Protein AF-A0A7Y2DMM0-F1 (afdb_monomer)

Mean predicted aligned error: 15.04 Å

Radius of gyration: 31.41 Å; Cα contacts (8 Å, |Δi|>4): 446; chains: 1; bounding box: 120×83×55 Å

Secondary structure (DSSP, 8-state):
-------------------------------------------------------------------------PPPPPSSSS-GGGTTS-GGGGTPPSEE-STTSSTTS----S---SS----------EEEEEETTEEEEEESSTT----EEEPPPGGG-PPTT--EEEEE-TTSEEEEE-TTT--EEEEEEE-SS-B-SPPEE-TT--SEEEEEBTTSEEEEEE-SSSS-EEEEEEEGGGSSS--S-S---SPP-EETTEE-

Sequence (264 aa):
MNRSVAFLISAIVTALASVGLWATELTGTDLPFGLGAETDSSESPEVAGTAITAPTTVVSTTTTTTTPTTTTTATPPYQGWVDPTSSGLPWSELGAVEGLLTFRGNPTRSFYGRNAPTNPTVAWTHDIGCANSPVGGTTKVWCGSGWTGQPSVFQPPASAGEPEGTWWLAFGGYDRNVTFLDPLTGEEVYGPYQTGDIIKGSITIDPDGYPLLYTGSRDNNYHVVAIDRPEPEALWKLNSNAVKPTKWNDDWDGSGLIIDDYLF

Structure (mmCIF, N/CA/C/O backbone):
data_AF-A0A7Y2DMM0-F1
#
_entry.id   AF-A0A7Y2DMM0-F1
#
loop_
_atom_site.group_PDB
_atom_site.id
_atom_site.type_symbol
_atom_site.label_atom_id
_atom_site.label_alt_id
_atom_site.label_comp_id
_atom_site.label_asym_id
_atom_site.label_entity_id
_atom_site.label_seq_id
_atom_site.pdbx_PDB_ins_code
_atom_site.Cartn_x
_atom_site.Cartn_y
_atom_site.Cartn_z
_atom_site.occupancy
_atom_site.B_iso_or_equiv
_atom_site.auth_seq_id
_atom_site.auth_comp_id
_atom_site.auth_asym_id
_atom_site.auth_atom_id
_atom_site.pdbx_PDB_model_num
ATOM 1 N N . MET A 1 1 ? -60.998 33.848 23.432 1.00 37.28 1 MET A N 1
ATOM 2 C CA . MET A 1 1 ? -60.449 33.433 24.739 1.00 37.28 1 MET A CA 1
ATOM 3 C C . MET A 1 1 ? -58.972 33.806 24.781 1.00 37.28 1 MET A C 1
ATOM 5 O O . MET A 1 1 ? -58.240 33.324 23.937 1.00 37.28 1 MET A O 1
ATOM 9 N N . ASN A 1 2 ? -58.627 34.718 25.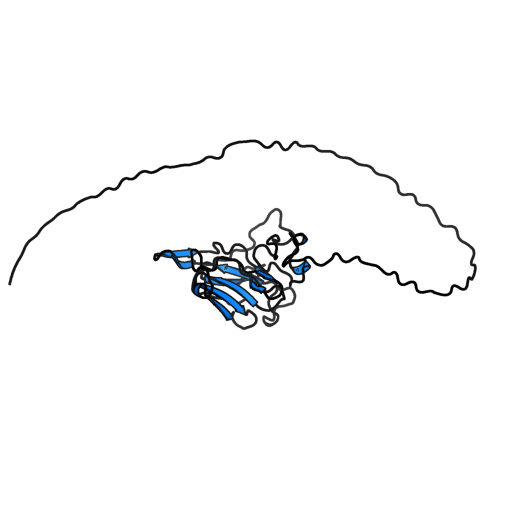703 1.00 35.31 2 ASN A N 1
ATOM 10 C CA . ASN A 1 2 ? -57.332 35.027 26.347 1.00 35.31 2 ASN A CA 1
ATOM 11 C C . ASN A 1 2 ? -56.040 35.103 25.500 1.00 35.31 2 ASN A C 1
ATOM 13 O O . ASN A 1 2 ? -55.587 34.095 24.985 1.00 35.31 2 ASN A O 1
ATOM 17 N N . ARG A 1 3 ? -55.488 36.319 25.290 1.00 37.84 3 ARG A N 1
ATOM 18 C CA . ARG A 1 3 ? -54.462 37.030 26.127 1.00 37.84 3 ARG A CA 1
ATOM 19 C C . ARG A 1 3 ? -53.053 36.443 25.895 1.00 37.84 3 ARG A C 1
ATOM 21 O O . ARG A 1 3 ? -52.923 35.237 25.931 1.00 37.84 3 ARG A O 1
ATOM 28 N N . SER A 1 4 ? -51.935 37.154 25.736 1.00 39.94 4 SER A N 1
ATOM 29 C CA . SER A 1 4 ? -51.564 38.567 25.868 1.00 39.94 4 SER A CA 1
ATOM 30 C C . SER A 1 4 ? -50.057 38.704 25.526 1.00 39.94 4 SER A C 1
ATOM 32 O O . SER A 1 4 ? -49.287 37.843 25.921 1.00 39.94 4 SER A O 1
ATOM 34 N N . VAL A 1 5 ? -49.675 39.830 24.904 1.00 39.44 5 VAL A N 1
ATOM 35 C CA . VAL A 1 5 ? -48.505 40.699 25.219 1.00 39.44 5 VAL A CA 1
ATOM 36 C C . VAL A 1 5 ? -47.044 40.249 24.932 1.00 39.44 5 VAL A C 1
ATOM 38 O O . VAL A 1 5 ? -46.491 39.366 25.570 1.00 39.44 5 VAL A O 1
ATOM 41 N N . ALA A 1 6 ? -46.443 41.008 23.996 1.00 38.94 6 ALA A N 1
ATOM 42 C CA . ALA A 1 6 ? -45.096 41.609 23.864 1.00 38.94 6 ALA A CA 1
ATOM 43 C C . ALA A 1 6 ? -43.943 41.299 24.855 1.00 38.94 6 ALA A C 1
ATOM 45 O O . ALA A 1 6 ? -44.155 41.316 26.060 1.00 38.94 6 ALA A O 1
ATOM 46 N N . PHE A 1 7 ? -42.692 41.244 24.353 1.00 34.25 7 PHE A N 1
ATOM 47 C CA . PHE A 1 7 ? -41.675 42.322 24.475 1.00 34.25 7 PHE A CA 1
ATOM 48 C C . PHE A 1 7 ? -40.363 42.009 23.708 1.00 34.25 7 PHE A C 1
ATOM 50 O O . PHE A 1 7 ? -39.974 40.856 23.554 1.00 34.25 7 PHE A O 1
ATOM 57 N N . LEU A 1 8 ? -39.716 43.080 23.223 1.00 36.09 8 LEU A N 1
ATOM 58 C CA . LEU A 1 8 ? -38.387 43.168 22.592 1.00 36.09 8 LEU A CA 1
ATOM 59 C C . LEU A 1 8 ? -37.236 42.724 23.526 1.00 36.09 8 LEU A C 1
ATOM 61 O O . LEU A 1 8 ? -37.378 42.845 24.738 1.00 36.09 8 LEU A O 1
ATOM 65 N N . ILE A 1 9 ? -36.057 42.396 22.967 1.00 34.66 9 ILE A N 1
ATOM 66 C CA . ILE A 1 9 ? -34.796 43.176 23.106 1.00 34.66 9 ILE A CA 1
ATOM 67 C C . ILE A 1 9 ? -33.650 42.500 22.326 1.00 34.66 9 ILE A C 1
ATOM 69 O O . ILE A 1 9 ? -33.390 41.308 22.447 1.00 34.66 9 ILE A O 1
ATOM 73 N N . SER A 1 10 ? -32.973 43.320 21.522 1.00 34.19 10 SER A N 1
ATOM 74 C CA . SER A 1 10 ? -31.706 43.058 20.840 1.00 34.19 10 SER A CA 1
ATOM 75 C C . SER A 1 10 ? -30.544 43.262 21.820 1.00 34.19 10 SER A C 1
ATOM 77 O O . SER A 1 10 ? -30.541 44.265 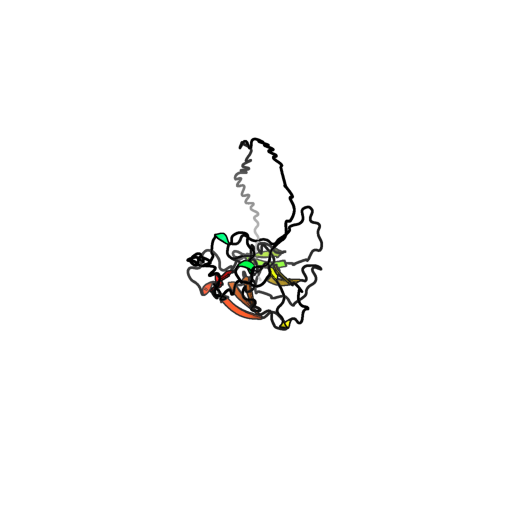22.533 1.00 34.19 10 SER A O 1
ATOM 79 N N . ALA A 1 11 ? -29.550 42.370 21.847 1.00 35.19 11 ALA A N 1
ATOM 80 C CA . ALA A 1 11 ? -28.273 42.638 22.508 1.00 35.19 11 ALA A CA 1
ATOM 81 C C . ALA A 1 11 ? -27.115 41.942 21.781 1.00 35.19 11 ALA A C 1
ATOM 83 O O . ALA A 1 11 ? -27.010 40.720 21.722 1.00 35.19 11 ALA A O 1
ATOM 84 N N . ILE A 1 12 ? -26.265 42.798 21.224 1.00 32.41 12 ILE A N 1
ATOM 85 C CA . ILE A 1 12 ? -24.944 42.558 20.655 1.00 32.41 12 ILE A CA 1
ATOM 86 C C . ILE A 1 12 ? -23.997 42.071 21.758 1.00 32.41 12 ILE A C 1
ATOM 88 O O . ILE A 1 12 ? -23.923 42.700 22.812 1.00 32.41 12 ILE A O 1
ATOM 92 N N . VAL A 1 13 ? -23.207 41.029 21.484 1.00 33.81 13 VAL A N 1
ATOM 93 C CA . VAL A 1 13 ? -21.942 40.786 22.194 1.00 33.81 13 VAL A CA 1
ATOM 94 C C . VAL A 1 13 ? -20.843 40.546 21.166 1.00 33.81 13 VAL A C 1
ATOM 96 O O . VAL A 1 13 ? -20.733 39.490 20.550 1.00 33.81 13 VAL A O 1
ATOM 99 N N . THR A 1 14 ? -20.041 41.587 20.985 1.00 34.66 14 THR A N 1
ATOM 100 C CA . THR A 1 14 ? -18.718 41.590 20.371 1.00 34.66 14 THR A CA 1
ATOM 101 C C . THR A 1 14 ? -17.738 40.889 21.313 1.00 34.66 14 THR A C 1
ATOM 103 O O . THR A 1 14 ? -17.640 41.266 22.479 1.00 34.66 14 THR A O 1
ATOM 106 N N . ALA A 1 15 ? -16.965 39.927 20.811 1.00 32.25 15 ALA A N 1
ATOM 107 C CA . ALA A 1 15 ? -15.765 39.438 21.486 1.00 32.25 15 ALA A CA 1
ATOM 108 C C . ALA A 1 15 ? -14.566 39.603 20.543 1.00 32.25 15 ALA A C 1
ATOM 110 O O . ALA A 1 15 ? -14.324 38.794 19.652 1.00 32.25 15 ALA A O 1
ATOM 111 N N . LEU A 1 16 ? -13.852 40.712 20.738 1.00 30.59 16 LEU A N 1
ATOM 112 C CA . LEU A 1 16 ? -12.487 40.930 20.271 1.00 30.59 16 LEU A CA 1
ATOM 113 C C . LEU A 1 16 ? -11.544 40.207 21.236 1.00 30.59 16 LEU A C 1
ATOM 115 O O . LEU A 1 16 ? -11.514 40.532 22.421 1.00 30.59 16 LEU A O 1
ATOM 119 N N . ALA A 1 17 ? -10.748 39.274 20.722 1.00 34.12 17 ALA A N 1
ATOM 120 C CA . ALA A 1 17 ? -9.529 38.819 21.376 1.00 34.12 17 ALA A CA 1
ATOM 121 C C . ALA A 1 17 ? -8.462 38.579 20.304 1.00 34.12 17 ALA A C 1
ATOM 123 O O . ALA A 1 17 ? -8.404 37.548 19.641 1.00 34.12 17 ALA A O 1
ATOM 124 N N . SER A 1 18 ? -7.651 39.611 20.117 1.00 33.69 18 SER A N 1
ATOM 125 C CA . SER A 1 18 ? -6.390 39.631 19.391 1.00 33.69 18 SER A CA 1
ATOM 126 C C . SER A 1 18 ? -5.332 38.804 20.122 1.00 33.69 18 SER A C 1
ATOM 128 O O . SER A 1 18 ? -5.000 39.140 21.258 1.00 33.69 18 SER A O 1
ATOM 130 N N . VAL A 1 19 ? -4.741 37.803 19.463 1.00 35.03 19 VAL A N 1
ATOM 131 C CA . VAL A 1 19 ? -3.449 37.230 19.871 1.00 35.03 19 VAL A CA 1
ATOM 132 C C . VAL A 1 19 ? -2.615 36.891 18.634 1.00 35.03 19 VAL A C 1
ATOM 134 O O . VAL A 1 19 ? -2.910 35.953 17.906 1.00 35.03 19 VAL A O 1
ATOM 137 N N . GLY A 1 20 ? -1.564 37.691 18.442 1.00 29.86 20 GLY A N 1
ATOM 138 C CA . GLY A 1 20 ? -0.208 37.214 18.164 1.00 29.86 20 GLY A CA 1
ATOM 139 C C . GLY A 1 20 ? 0.053 36.513 16.838 1.00 29.86 20 GLY A C 1
ATOM 140 O O . GLY A 1 20 ? 0.152 35.293 16.787 1.00 29.86 20 GLY A O 1
ATOM 141 N N . LEU A 1 21 ? 0.317 37.314 15.808 1.00 29.98 21 LEU A N 1
ATOM 142 C CA . LEU A 1 21 ? 1.130 36.922 14.663 1.00 29.98 21 LEU A CA 1
ATOM 143 C C . LEU A 1 21 ? 2.575 36.697 15.158 1.00 29.98 21 LEU A C 1
ATOM 145 O O . LEU A 1 21 ? 3.240 37.656 15.541 1.00 29.98 21 LEU A O 1
ATOM 149 N N . TRP A 1 22 ? 3.059 35.455 15.169 1.00 31.38 22 TRP A N 1
ATOM 150 C CA . TRP A 1 22 ? 4.494 35.160 15.235 1.00 31.38 22 TRP A CA 1
ATOM 151 C C . TRP A 1 22 ? 4.889 34.490 13.926 1.00 31.38 22 TRP A C 1
ATOM 153 O O . TRP A 1 22 ? 4.789 33.278 13.766 1.00 31.38 22 TRP A O 1
ATOM 163 N N . ALA A 1 23 ? 5.292 35.321 12.968 1.00 31.44 23 ALA A N 1
ATOM 164 C CA . ALA A 1 23 ? 6.147 34.895 11.879 1.00 31.44 23 ALA A CA 1
ATOM 165 C C . ALA A 1 23 ? 7.579 34.883 12.427 1.00 31.44 23 ALA A C 1
ATOM 167 O O . ALA A 1 23 ? 8.154 35.940 12.677 1.00 31.44 23 ALA A O 1
ATOM 168 N N . THR A 1 24 ? 8.141 33.702 12.666 1.00 32.91 24 THR A N 1
ATOM 169 C CA . THR A 1 24 ? 9.592 33.550 12.784 1.00 32.91 24 THR A CA 1
ATOM 170 C C . THR A 1 24 ? 10.145 33.242 11.405 1.00 32.91 24 THR A C 1
ATOM 172 O O . THR A 1 24 ? 10.139 32.115 10.919 1.00 32.91 24 THR A O 1
ATOM 175 N N . GLU A 1 25 ? 10.588 34.319 10.780 1.00 30.03 25 GLU A N 1
ATOM 176 C CA . GLU A 1 25 ? 11.515 34.365 9.667 1.00 30.03 25 GLU A CA 1
ATOM 177 C C . GLU A 1 25 ? 12.852 33.765 10.138 1.00 30.03 25 GLU A C 1
ATOM 179 O O . GLU A 1 25 ? 13.548 34.335 10.977 1.00 30.03 25 GLU A O 1
ATOM 184 N N . LEU A 1 26 ? 13.182 32.559 9.668 1.00 32.91 26 LEU A N 1
ATOM 185 C CA . LEU A 1 26 ? 14.513 31.971 9.835 1.00 32.91 26 LEU A CA 1
ATOM 186 C C . LEU A 1 26 ? 15.382 32.426 8.660 1.00 32.91 26 LEU A C 1
ATOM 188 O O . LEU A 1 26 ? 15.525 31.730 7.657 1.00 32.91 26 LEU A O 1
ATOM 192 N N . THR A 1 27 ? 15.940 33.627 8.785 1.00 30.53 27 THR A N 1
ATOM 193 C CA . THR A 1 27 ? 17.045 34.117 7.953 1.00 30.53 27 THR A CA 1
ATOM 194 C C . THR A 1 27 ? 18.360 34.019 8.720 1.00 30.53 27 THR A C 1
ATOM 196 O O . THR A 1 27 ? 18.476 34.588 9.805 1.00 30.53 27 THR A O 1
ATOM 199 N N . GLY A 1 28 ? 19.358 33.381 8.099 1.00 28.70 28 GLY A N 1
ATOM 200 C CA . GLY A 1 28 ? 20.767 33.371 8.518 1.00 28.70 28 GLY A CA 1
ATOM 201 C C . GLY A 1 28 ? 21.114 32.212 9.462 1.00 28.70 28 GLY A C 1
ATOM 202 O O . GLY A 1 28 ? 20.339 31.889 10.349 1.00 28.70 28 GLY A O 1
ATOM 203 N N . THR A 1 29 ? 22.237 31.508 9.342 1.00 30.34 29 THR A N 1
ATOM 204 C CA . THR A 1 29 ? 23.522 31.843 8.713 1.00 30.34 29 THR A CA 1
ATOM 205 C C . THR A 1 29 ? 24.365 30.574 8.527 1.00 30.34 29 THR A C 1
ATOM 207 O O . THR A 1 29 ? 24.341 29.689 9.377 1.00 30.34 29 THR A O 1
ATOM 210 N N . ASP A 1 30 ? 25.145 30.567 7.446 1.00 29.70 30 ASP A N 1
ATOM 211 C CA . ASP A 1 30 ? 26.530 30.088 7.349 1.00 29.70 30 ASP A CA 1
ATOM 212 C C . ASP A 1 30 ? 26.879 28.641 7.729 1.00 29.70 30 ASP A C 1
ATOM 214 O O . ASP A 1 30 ? 27.158 28.322 8.882 1.00 29.70 30 ASP A O 1
ATOM 218 N N . LEU A 1 31 ? 27.084 27.812 6.698 1.00 32.00 31 LEU A N 1
ATOM 219 C CA . LEU A 1 31 ? 28.126 26.782 6.714 1.00 32.00 31 LEU A CA 1
ATOM 220 C C . LEU A 1 31 ? 28.940 26.866 5.406 1.00 32.00 31 LEU A C 1
ATOM 222 O O . LEU A 1 31 ? 28.353 26.797 4.323 1.00 32.00 31 LEU A O 1
ATOM 226 N N . PRO A 1 32 ? 30.275 27.040 5.471 1.00 32.84 32 PRO A N 1
ATOM 227 C CA . PRO A 1 32 ? 31.109 27.234 4.295 1.00 32.84 32 PRO A CA 1
ATOM 228 C C . PRO A 1 32 ? 31.503 25.874 3.710 1.00 32.84 32 PRO A C 1
ATOM 230 O O . PRO A 1 32 ? 32.337 25.168 4.271 1.00 32.84 32 PRO A O 1
ATOM 233 N N . PHE A 1 33 ? 30.946 25.512 2.556 1.00 31.14 33 PHE A N 1
ATOM 234 C CA . PHE A 1 3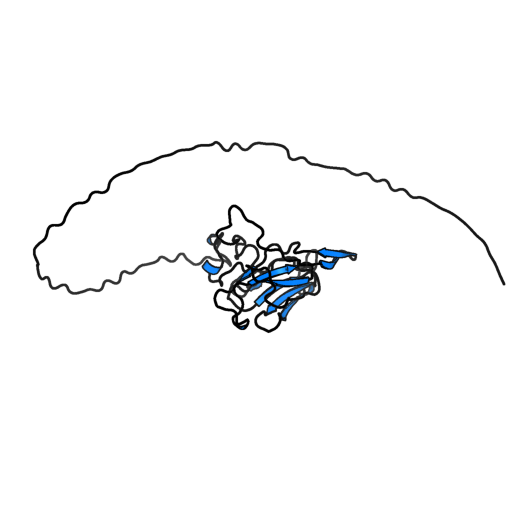3 ? 31.497 24.426 1.746 1.00 31.14 33 PHE A CA 1
ATOM 235 C C . PHE A 1 33 ? 32.484 25.015 0.742 1.00 31.14 33 PHE A C 1
ATOM 237 O O . PHE A 1 33 ? 32.113 25.582 -0.285 1.00 31.14 33 PHE A O 1
ATOM 244 N N . GLY A 1 34 ? 33.763 24.920 1.107 1.00 28.67 34 GLY A N 1
ATOM 245 C CA . GLY A 1 34 ? 34.885 25.214 0.233 1.00 28.67 34 GLY A CA 1
ATOM 246 C C . GLY A 1 34 ? 34.929 24.236 -0.937 1.00 28.67 34 GLY A C 1
ATOM 247 O O . GLY A 1 34 ? 34.936 23.020 -0.754 1.00 28.67 34 GLY A O 1
ATOM 248 N N . LEU A 1 35 ? 34.973 24.804 -2.139 1.00 31.66 35 LEU A N 1
ATOM 249 C CA . LEU A 1 35 ? 35.372 24.138 -3.369 1.00 31.66 35 LEU A CA 1
ATOM 250 C C . LEU A 1 35 ? 36.857 23.770 -3.271 1.00 31.66 35 LEU A C 1
ATOM 252 O O . LEU A 1 35 ? 37.713 24.650 -3.222 1.00 31.66 35 LEU A O 1
ATOM 256 N N . GLY A 1 36 ? 37.144 22.472 -3.265 1.00 29.94 36 GLY A N 1
ATOM 257 C CA . GLY A 1 36 ? 38.472 21.915 -3.491 1.00 29.94 36 GLY A CA 1
ATOM 258 C C . GLY A 1 36 ? 38.374 20.901 -4.618 1.00 29.94 36 GLY A C 1
ATOM 259 O O . GLY A 1 36 ? 37.960 19.768 -4.398 1.00 29.94 36 GLY A O 1
ATOM 260 N N . ALA A 1 37 ? 38.680 21.347 -5.833 1.00 30.42 37 ALA A N 1
ATOM 261 C CA . ALA A 1 37 ? 38.919 20.477 -6.969 1.00 30.42 37 ALA A CA 1
ATOM 262 C C . ALA A 1 37 ? 40.367 19.988 -6.888 1.00 30.42 37 ALA A C 1
ATOM 264 O O . ALA A 1 37 ? 41.277 20.812 -6.901 1.00 30.42 37 ALA A O 1
ATOM 265 N N . GLU A 1 38 ? 40.575 18.675 -6.850 1.00 33.72 38 GLU A N 1
ATOM 266 C CA . GLU A 1 38 ? 41.861 18.076 -7.198 1.00 33.72 38 GLU A CA 1
ATOM 267 C C . GLU A 1 38 ? 41.629 16.973 -8.228 1.00 33.72 38 GLU A C 1
ATOM 269 O O . GLU A 1 38 ? 41.062 15.914 -7.969 1.00 33.72 38 GLU A O 1
ATOM 274 N N . THR A 1 39 ? 42.029 17.310 -9.448 1.00 28.64 39 THR A N 1
ATOM 275 C CA . THR A 1 39 ? 42.442 16.396 -10.502 1.00 28.64 39 THR A CA 1
ATOM 276 C C . THR A 1 39 ? 43.729 15.703 -10.077 1.00 28.64 39 THR A C 1
ATOM 278 O O . THR A 1 39 ? 44.698 16.398 -9.773 1.00 28.64 39 THR A O 1
ATOM 281 N N . ASP A 1 40 ? 43.790 14.378 -10.172 1.00 32.12 40 ASP A N 1
ATOM 282 C CA . ASP A 1 40 ? 45.060 13.727 -10.472 1.00 32.12 40 ASP A CA 1
ATOM 283 C C . ASP A 1 40 ? 44.863 12.565 -11.444 1.00 32.12 40 ASP A C 1
ATOM 285 O O . ASP A 1 40 ? 43.903 11.796 -11.392 1.00 32.12 40 ASP A O 1
ATOM 289 N N . SER A 1 41 ? 45.789 12.524 -12.382 1.00 30.44 41 SER A N 1
ATOM 290 C CA . SER A 1 41 ? 45.855 11.704 -13.572 1.00 30.44 41 SER A CA 1
ATOM 291 C C . SER A 1 41 ? 47.189 10.982 -13.527 1.00 30.44 41 SER A C 1
ATOM 293 O O . SER A 1 41 ? 48.225 11.638 -13.453 1.00 30.44 41 SER A O 1
ATOM 295 N N . SER A 1 42 ? 47.198 9.657 -13.646 1.00 33.06 42 SER A N 1
ATOM 296 C CA . SER A 1 42 ? 48.418 8.947 -14.033 1.00 33.06 42 SER A CA 1
ATOM 297 C C . SER A 1 42 ? 48.099 7.713 -14.876 1.00 33.06 42 SER A C 1
ATOM 299 O O . SER A 1 42 ? 47.419 6.781 -14.455 1.00 33.06 42 SER A O 1
ATOM 301 N N . GLU A 1 43 ? 48.581 7.766 -16.115 1.00 31.88 43 GLU A N 1
ATOM 302 C CA . GLU A 1 43 ? 48.660 6.671 -17.078 1.00 31.88 43 GLU A CA 1
ATOM 303 C C . GLU A 1 43 ? 49.960 5.859 -16.907 1.00 31.88 43 GLU A C 1
ATOM 305 O O . GLU A 1 43 ? 50.985 6.403 -16.490 1.00 31.88 43 GLU A O 1
ATOM 310 N N . SER A 1 44 ? 49.917 4.628 -17.453 1.00 31.88 44 SER A N 1
ATOM 311 C CA . SER A 1 44 ? 50.973 3.950 -18.251 1.00 31.88 44 SER A CA 1
ATOM 312 C C . SER A 1 44 ? 51.771 2.811 -17.573 1.00 31.88 44 SER A C 1
ATOM 314 O O . SER A 1 44 ? 52.057 2.911 -16.381 1.00 31.88 44 SER A O 1
ATOM 316 N N . PRO A 1 45 ? 52.281 1.780 -18.300 1.00 42.34 45 PRO A N 1
ATOM 317 C CA . PRO A 1 45 ? 51.886 1.222 -19.607 1.00 42.34 45 PRO A CA 1
ATOM 318 C C . PRO A 1 45 ? 51.653 -0.310 -19.612 1.00 42.34 45 PRO A C 1
ATOM 320 O O . PRO A 1 45 ? 52.081 -1.065 -18.740 1.00 42.34 45 PRO A O 1
ATOM 323 N N . GLU A 1 46 ? 51.040 -0.760 -20.706 1.00 33.97 46 GLU A N 1
ATOM 324 C CA . GLU A 1 46 ? 50.975 -2.132 -21.215 1.00 33.97 46 GLU A CA 1
ATOM 325 C C . GLU A 1 46 ? 52.298 -2.530 -21.909 1.00 33.97 46 GLU A C 1
ATOM 327 O O . GLU A 1 46 ? 52.870 -1.739 -22.661 1.00 33.97 46 GLU A O 1
ATOM 332 N N . VAL A 1 47 ? 52.783 -3.763 -21.697 1.00 35.94 47 VAL A N 1
ATOM 333 C CA . VAL A 1 47 ? 53.893 -4.350 -22.473 1.00 35.94 47 VAL A CA 1
ATOM 334 C C . VAL A 1 47 ? 53.505 -5.737 -22.981 1.00 35.94 47 VAL A C 1
ATOM 336 O O . VAL A 1 47 ? 53.313 -6.676 -22.210 1.00 35.94 47 VAL A O 1
ATOM 339 N N . ALA A 1 48 ? 53.442 -5.850 -24.307 1.00 33.03 48 ALA A N 1
ATOM 340 C CA . ALA A 1 48 ? 53.328 -7.086 -25.070 1.00 33.03 48 ALA A CA 1
ATOM 341 C C . ALA A 1 48 ? 54.705 -7.749 -25.286 1.00 33.03 48 ALA A C 1
ATOM 343 O O . ALA A 1 48 ? 55.713 -7.058 -25.435 1.00 33.03 48 ALA A O 1
ATOM 344 N N . GLY A 1 49 ? 54.750 -9.086 -25.387 1.00 31.72 49 GLY A N 1
ATOM 345 C CA . GLY A 1 49 ? 55.984 -9.800 -25.738 1.00 31.72 49 GLY A CA 1
ATOM 346 C C . GLY A 1 49 ? 55.902 -11.330 -25.789 1.00 31.72 49 GLY A C 1
ATOM 347 O O . GLY A 1 49 ? 56.335 -11.999 -24.865 1.00 31.72 49 GLY A O 1
ATOM 348 N N . THR A 1 50 ? 55.368 -11.837 -26.903 1.00 28.75 50 THR A N 1
ATOM 349 C CA . THR A 1 50 ? 55.826 -12.963 -27.753 1.00 28.75 50 THR A CA 1
ATOM 350 C C . THR A 1 50 ? 56.222 -14.341 -27.179 1.00 28.75 50 THR A C 1
ATOM 352 O O . THR A 1 50 ? 57.091 -14.508 -26.331 1.00 28.75 50 THR A O 1
ATOM 355 N N . ALA A 1 51 ? 55.629 -15.352 -27.824 1.00 32.19 51 ALA A N 1
ATOM 356 C CA . ALA A 1 51 ? 55.797 -16.793 -27.673 1.00 32.19 51 ALA A CA 1
ATOM 357 C C . ALA A 1 51 ? 57.185 -17.356 -28.042 1.00 32.19 51 ALA A C 1
ATOM 359 O O . ALA A 1 51 ? 57.824 -16.907 -28.993 1.00 32.19 51 ALA A O 1
ATOM 360 N N . ILE A 1 52 ? 57.570 -18.442 -27.357 1.00 32.91 52 ILE A N 1
ATOM 361 C CA . ILE A 1 52 ? 58.646 -19.365 -27.753 1.00 32.91 52 ILE A CA 1
ATOM 362 C C . ILE A 1 52 ? 58.182 -20.803 -27.453 1.00 32.91 52 ILE A C 1
ATOM 364 O O . ILE A 1 52 ? 57.650 -21.082 -26.379 1.00 32.91 52 ILE A O 1
ATOM 368 N N . THR A 1 53 ? 58.343 -21.708 -28.420 1.00 33.34 53 THR A N 1
ATOM 369 C CA . THR A 1 53 ? 57.875 -23.107 -28.402 1.00 33.34 53 THR A CA 1
ATOM 370 C C . THR A 1 53 ? 59.025 -24.105 -28.193 1.00 33.34 53 THR A C 1
ATOM 372 O O . THR A 1 53 ? 60.124 -23.872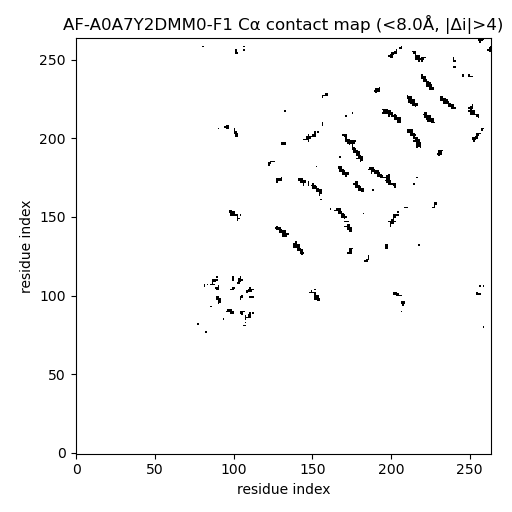 -28.690 1.00 33.34 53 THR A O 1
ATOM 375 N N . ALA A 1 54 ? 58.670 -25.258 -27.591 1.00 34.25 54 ALA A N 1
ATOM 376 C CA . ALA A 1 54 ? 59.317 -26.593 -27.563 1.00 34.25 54 ALA A CA 1
ATOM 377 C C . ALA A 1 54 ? 60.128 -26.954 -26.293 1.00 34.25 54 ALA A C 1
ATOM 379 O O . ALA A 1 54 ? 60.686 -26.053 -25.674 1.00 34.25 54 ALA A O 1
ATOM 380 N N . PRO A 1 55 ? 60.267 -28.252 -25.907 1.00 38.38 55 PRO A N 1
ATOM 381 C CA . PRO A 1 55 ? 59.735 -29.494 -26.491 1.00 38.38 55 PRO A CA 1
ATOM 382 C C . PRO A 1 55 ? 58.858 -30.337 -25.528 1.00 38.38 55 PRO A C 1
ATOM 384 O O . PRO A 1 55 ? 58.787 -30.113 -24.323 1.00 38.38 55 PRO A O 1
ATOM 387 N N . THR A 1 56 ? 58.178 -31.333 -26.098 1.00 36.88 56 THR A N 1
ATOM 388 C CA . THR A 1 56 ? 57.240 -32.255 -25.442 1.00 36.88 56 THR A CA 1
ATOM 389 C C . THR A 1 56 ? 57.959 -33.309 -24.594 1.00 36.88 56 THR A C 1
ATOM 391 O O . THR A 1 56 ? 58.646 -34.177 -25.131 1.00 36.88 56 THR A O 1
ATOM 394 N N . THR A 1 57 ? 57.727 -33.287 -23.280 1.00 36.47 57 THR A N 1
ATOM 395 C CA . THR A 1 57 ? 58.101 -34.363 -22.348 1.00 36.47 57 THR A CA 1
ATOM 396 C C . THR A 1 57 ? 56.825 -35.026 -21.844 1.00 36.47 57 THR A C 1
ATOM 398 O O . THR A 1 57 ? 55.985 -34.378 -21.223 1.00 36.47 57 THR A O 1
ATOM 401 N N . VAL A 1 58 ? 56.655 -36.317 -22.130 1.00 45.81 58 VAL A N 1
ATOM 402 C CA . VAL A 1 58 ? 55.501 -37.100 -21.672 1.00 45.81 58 VAL A CA 1
ATOM 403 C C . VAL A 1 58 ? 55.730 -37.471 -20.206 1.00 45.81 58 VAL A C 1
ATOM 405 O O . VAL A 1 58 ? 56.498 -38.381 -19.904 1.00 45.81 58 VAL A O 1
ATOM 408 N N . VAL A 1 59 ? 55.096 -36.735 -19.293 1.00 45.22 59 VAL A N 1
ATOM 409 C CA . VAL A 1 59 ? 55.093 -37.021 -17.852 1.00 45.22 59 VAL A CA 1
ATOM 410 C C . VAL A 1 59 ? 53.720 -37.574 -17.482 1.00 45.22 59 VAL A C 1
ATOM 412 O O . VAL A 1 59 ? 52.719 -36.865 -17.562 1.00 45.22 59 VAL A O 1
ATOM 415 N N . SER A 1 60 ? 53.659 -38.842 -17.070 1.00 42.81 60 SER A N 1
ATOM 416 C CA . SER A 1 60 ? 52.460 -39.431 -16.464 1.00 42.81 60 SER A CA 1
ATOM 417 C C . SER A 1 60 ? 52.114 -38.671 -15.184 1.00 42.81 60 SER A C 1
ATOM 419 O O . SER A 1 60 ? 52.797 -38.803 -14.172 1.00 42.81 60 SER A O 1
ATOM 421 N N . THR A 1 61 ? 51.065 -37.853 -15.243 1.00 37.41 61 THR A N 1
ATOM 422 C CA . THR A 1 61 ? 50.550 -37.102 -14.096 1.00 37.41 61 THR A CA 1
ATOM 423 C C . THR A 1 61 ? 49.321 -37.823 -13.557 1.00 37.41 61 THR A C 1
ATOM 425 O O . THR A 1 61 ? 48.290 -37.897 -14.221 1.00 37.41 61 THR A O 1
ATOM 428 N N . THR A 1 62 ? 49.432 -38.383 -12.355 1.00 41.53 62 THR A N 1
ATOM 429 C CA . THR A 1 62 ? 48.280 -38.844 -11.577 1.00 41.53 62 THR A CA 1
ATOM 430 C C . THR A 1 62 ? 47.410 -37.629 -11.261 1.00 41.53 62 THR A C 1
ATOM 432 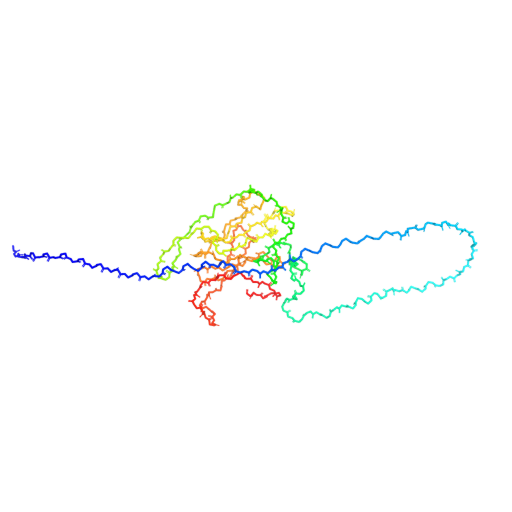O O . THR A 1 62 ? 47.865 -36.699 -10.597 1.00 41.53 62 THR A O 1
ATOM 435 N N . THR A 1 63 ? 46.177 -37.600 -11.765 1.00 36.91 63 THR A N 1
ATOM 436 C CA . THR A 1 63 ? 45.224 -36.519 -11.501 1.00 36.91 63 THR A CA 1
ATOM 437 C C . THR A 1 63 ? 44.705 -36.644 -10.071 1.00 36.91 63 THR A C 1
ATOM 439 O O . THR A 1 63 ? 43.755 -37.373 -9.802 1.00 36.91 63 THR A O 1
ATOM 442 N N . THR A 1 64 ? 45.331 -35.942 -9.130 1.00 44.84 64 THR A N 1
ATOM 443 C CA . THR A 1 64 ? 44.693 -35.651 -7.845 1.00 44.84 64 THR A CA 1
ATOM 444 C C . THR A 1 64 ? 43.763 -34.467 -8.077 1.00 44.84 64 THR A C 1
ATOM 446 O O . THR A 1 64 ? 44.222 -33.339 -8.239 1.00 44.84 64 THR A O 1
ATOM 449 N N . THR A 1 65 ? 42.456 -34.716 -8.143 1.00 42.50 65 THR A N 1
ATOM 450 C CA . THR A 1 65 ? 41.437 -33.660 -8.149 1.00 42.50 65 THR A CA 1
ATOM 451 C C . THR A 1 65 ? 41.498 -32.930 -6.809 1.00 42.50 65 THR A C 1
ATOM 453 O O . THR A 1 65 ? 40.920 -33.376 -5.821 1.00 42.50 65 THR A O 1
ATOM 456 N N . THR A 1 66 ? 42.233 -31.822 -6.745 1.00 46.16 66 THR A N 1
ATOM 457 C CA . THR A 1 66 ? 42.117 -30.868 -5.643 1.00 46.16 66 THR A CA 1
ATOM 458 C C . THR A 1 66 ? 40.898 -30.005 -5.922 1.00 46.16 66 THR A C 1
ATOM 460 O O . THR A 1 66 ? 40.961 -29.073 -6.723 1.00 46.16 66 THR A O 1
ATOM 463 N N . THR A 1 67 ? 39.773 -30.339 -5.295 1.00 48.75 67 THR A N 1
ATOM 464 C CA . THR A 1 67 ? 38.623 -29.437 -5.208 1.00 48.75 67 THR A CA 1
ATOM 465 C C . THR A 1 67 ? 39.102 -28.129 -4.569 1.00 48.75 67 THR A C 1
ATOM 467 O O . THR A 1 67 ? 39.622 -28.179 -3.452 1.00 48.75 67 THR A O 1
ATOM 470 N N . PRO A 1 68 ? 38.979 -26.964 -5.228 1.00 49.50 68 PRO A N 1
ATOM 471 C CA . PRO A 1 68 ? 39.179 -25.697 -4.549 1.00 49.50 68 PRO A CA 1
ATOM 472 C C . PRO A 1 68 ? 38.059 -25.553 -3.518 1.00 49.50 68 PRO A C 1
ATOM 474 O O . PRO A 1 68 ? 36.900 -25.327 -3.859 1.00 49.50 68 PRO A O 1
ATOM 477 N N . THR A 1 69 ? 38.394 -25.740 -2.243 1.00 46.69 69 THR A N 1
ATOM 478 C CA . THR A 1 69 ? 37.509 -25.370 -1.142 1.00 46.69 69 THR A CA 1
ATOM 479 C C . THR A 1 69 ? 37.495 -23.851 -1.079 1.00 46.69 69 THR A C 1
ATOM 481 O O . THR A 1 69 ? 38.345 -23.233 -0.439 1.00 46.69 69 THR A O 1
ATOM 484 N N . THR A 1 70 ? 36.549 -23.233 -1.780 1.00 49.19 70 THR A N 1
ATOM 485 C CA . THR A 1 70 ? 36.197 -21.839 -1.539 1.00 49.19 70 THR A CA 1
ATOM 486 C C . THR A 1 70 ? 35.534 -21.789 -0.169 1.00 49.19 70 THR A C 1
ATOM 488 O O . THR A 1 70 ? 34.334 -22.006 -0.035 1.00 49.19 70 THR A O 1
ATOM 491 N N . THR A 1 71 ? 36.320 -21.561 0.881 1.00 47.94 71 THR A N 1
ATOM 492 C CA . THR A 1 71 ? 35.770 -21.184 2.181 1.00 47.94 71 THR A CA 1
ATOM 493 C C . THR A 1 71 ? 35.281 -19.747 2.046 1.00 47.94 71 THR A C 1
ATOM 495 O O . THR A 1 71 ? 36.002 -18.799 2.347 1.00 47.94 71 THR A O 1
ATOM 498 N N . THR A 1 72 ? 34.063 -19.564 1.539 1.00 53.66 72 THR A N 1
ATOM 499 C CA . THR A 1 72 ? 33.305 -18.344 1.808 1.00 53.66 72 THR A CA 1
ATOM 500 C C . THR A 1 72 ? 33.061 -18.327 3.307 1.00 53.66 72 THR A C 1
ATOM 502 O O . THR A 1 72 ? 32.200 -19.046 3.811 1.00 53.66 72 THR A O 1
ATOM 505 N N . THR A 1 73 ? 33.870 -17.558 4.034 1.00 51.75 73 THR A N 1
ATOM 506 C CA . THR A 1 73 ? 33.569 -17.173 5.410 1.00 51.75 73 THR A CA 1
ATOM 507 C C . THR A 1 73 ? 32.274 -16.375 5.355 1.00 51.75 73 THR A C 1
ATOM 509 O O . THR A 1 73 ? 32.289 -15.175 5.096 1.00 51.75 73 THR A O 1
ATOM 512 N N . ALA A 1 74 ? 31.144 -17.065 5.499 1.00 68.69 74 ALA A N 1
ATOM 513 C CA . ALA A 1 74 ? 29.854 -16.422 5.631 1.00 68.69 74 ALA A CA 1
ATOM 514 C C . ALA A 1 74 ? 29.900 -15.597 6.917 1.00 68.69 74 ALA A C 1
ATOM 516 O O . ALA A 1 74 ? 30.172 -16.130 7.998 1.00 68.69 74 ALA A O 1
ATOM 517 N N . THR A 1 75 ? 29.693 -14.289 6.789 1.00 70.00 75 THR A N 1
ATOM 518 C CA . THR A 1 75 ? 29.417 -13.419 7.930 1.00 70.00 75 THR A CA 1
ATOM 519 C C . THR A 1 75 ? 28.299 -14.069 8.750 1.00 70.00 75 THR A C 1
ATOM 521 O O . THR A 1 75 ? 27.339 -14.566 8.151 1.00 70.00 75 THR A O 1
ATOM 524 N N . PRO A 1 76 ? 28.407 -14.140 10.090 1.00 73.69 76 PRO A N 1
ATOM 525 C CA . PRO A 1 76 ? 27.312 -14.665 10.894 1.00 73.69 76 PRO A CA 1
ATOM 526 C C . PRO A 1 76 ? 26.028 -13.879 10.587 1.00 73.69 76 PRO A C 1
ATOM 528 O O . PRO A 1 76 ? 26.109 -12.669 10.357 1.00 73.69 76 PRO A O 1
ATOM 531 N N . PRO A 1 77 ? 24.857 -14.539 10.575 1.00 81.38 77 PRO A N 1
ATOM 532 C CA . PRO A 1 77 ? 23.603 -13.868 10.270 1.00 81.38 77 PRO A CA 1
ATOM 533 C C . PRO A 1 77 ? 23.356 -12.747 11.279 1.00 81.38 77 PRO A C 1
ATOM 535 O O . PRO A 1 77 ? 23.584 -12.917 12.486 1.00 81.38 77 PRO A O 1
ATOM 538 N N . TYR A 1 78 ? 22.893 -11.605 10.774 1.00 86.56 78 TYR A N 1
ATOM 539 C CA . TYR A 1 78 ? 22.516 -10.470 11.603 1.00 86.56 78 TYR A CA 1
ATOM 540 C C . TYR A 1 78 ? 21.526 -10.902 12.693 1.00 86.56 78 TYR A C 1
ATOM 542 O O . TYR A 1 78 ? 20.636 -11.719 12.466 1.00 86.56 78 TYR A O 1
ATOM 550 N N . GLN A 1 79 ? 21.707 -10.372 13.902 1.00 89.88 79 GLN A N 1
ATOM 551 C CA . GLN A 1 79 ? 20.844 -10.668 15.041 1.00 89.88 79 GLN A CA 1
ATOM 552 C C . GLN A 1 79 ? 19.814 -9.546 15.196 1.00 89.88 79 GLN A C 1
ATOM 554 O O . GLN A 1 79 ? 20.092 -8.517 15.810 1.00 89.88 79 GLN A O 1
ATOM 559 N N . GLY A 1 80 ? 18.631 -9.749 14.620 1.00 90.69 80 GLY A N 1
ATOM 560 C CA . GLY A 1 80 ? 17.497 -8.826 14.657 1.00 90.69 80 GLY A CA 1
ATOM 561 C C . GLY A 1 80 ? 16.592 -9.018 13.439 1.00 90.69 80 GLY A C 1
ATOM 562 O O . GLY A 1 80 ? 16.899 -9.831 12.575 1.00 90.69 80 GLY A O 1
ATOM 563 N N . TRP A 1 81 ? 15.494 -8.262 13.371 1.00 92.69 81 TRP A N 1
ATOM 564 C CA . TRP A 1 81 ? 14.502 -8.385 12.291 1.00 92.69 81 TRP A CA 1
ATOM 565 C C . TRP A 1 81 ? 15.019 -7.930 10.922 1.00 92.69 81 TRP A C 1
ATOM 567 O O . TRP A 1 81 ? 14.631 -8.475 9.900 1.00 92.69 81 TRP A O 1
ATOM 577 N N . VAL A 1 82 ? 15.873 -6.901 10.884 1.00 93.69 82 VAL A N 1
ATOM 578 C CA . VAL A 1 82 ? 16.362 -6.304 9.633 1.00 93.69 82 VAL A CA 1
ATOM 579 C C . VAL A 1 82 ? 17.813 -5.889 9.801 1.00 93.69 82 VAL A C 1
ATOM 581 O O . VAL A 1 82 ? 18.115 -5.083 10.681 1.00 93.69 82 VAL A O 1
ATOM 584 N N . ASP A 1 83 ? 18.696 -6.388 8.938 1.00 94.56 83 ASP A N 1
ATOM 585 C CA . ASP A 1 83 ? 20.092 -5.950 8.901 1.00 94.56 83 ASP A CA 1
ATOM 586 C C . ASP A 1 83 ? 20.176 -4.485 8.419 1.00 94.56 83 ASP A C 1
ATOM 588 O O . ASP A 1 83 ? 19.777 -4.197 7.287 1.00 94.56 83 ASP A O 1
ATOM 592 N N . PRO A 1 84 ? 20.705 -3.535 9.216 1.00 94.44 84 PRO A N 1
ATOM 593 C CA . PRO A 1 84 ? 20.821 -2.131 8.821 1.00 94.44 84 PRO A CA 1
ATOM 594 C C . PRO A 1 84 ? 21.662 -1.895 7.561 1.00 94.44 84 PRO A C 1
ATOM 596 O O . PRO A 1 84 ? 21.496 -0.868 6.903 1.00 94.44 84 PRO A O 1
ATOM 599 N N . THR A 1 85 ? 22.555 -2.825 7.208 1.00 95.31 85 THR A N 1
ATOM 600 C CA . THR A 1 85 ? 23.356 -2.742 5.978 1.00 95.31 85 THR A CA 1
ATOM 601 C C . THR A 1 85 ? 22.511 -2.876 4.710 1.00 95.31 85 THR A C 1
ATOM 603 O O . THR A 1 85 ? 22.938 -2.419 3.654 1.00 95.31 85 THR A O 1
ATOM 606 N N . SER A 1 86 ? 21.282 -3.396 4.820 1.00 95.44 86 SER A N 1
ATOM 607 C CA . SER A 1 86 ? 20.307 -3.456 3.722 1.00 95.44 86 SER A CA 1
ATOM 608 C C . SER A 1 86 ? 19.673 -2.105 3.357 1.00 95.44 86 SER A C 1
ATOM 610 O O . SER A 1 86 ? 18.857 -2.019 2.438 1.00 95.44 86 SER A O 1
ATOM 612 N N . SER A 1 87 ? 20.012 -1.030 4.075 1.00 96.81 87 SER A N 1
ATOM 613 C CA . SER A 1 87 ? 19.511 0.314 3.785 1.00 96.81 87 SER A CA 1
ATOM 614 C C . SER A 1 87 ? 19.828 0.743 2.347 1.00 96.81 87 SER A C 1
ATOM 616 O O . SER A 1 87 ? 20.955 0.628 1.876 1.00 96.81 87 SER A O 1
ATOM 618 N N . GLY A 1 88 ? 18.819 1.259 1.649 1.00 95.56 88 GLY A N 1
ATOM 619 C CA . GLY A 1 88 ? 18.876 1.665 0.247 1.00 95.56 88 GLY A CA 1
ATOM 620 C C . GLY A 1 88 ? 18.691 0.526 -0.757 1.00 95.56 88 GLY A C 1
ATOM 621 O O . GLY A 1 88 ? 18.468 0.817 -1.931 1.00 95.56 88 GLY A O 1
ATOM 622 N N . LEU A 1 89 ? 18.732 -0.740 -0.327 1.00 96.62 89 LEU A N 1
ATOM 623 C CA . LEU A 1 89 ? 18.532 -1.879 -1.221 1.00 96.62 89 LEU A CA 1
ATOM 624 C C . LEU A 1 89 ? 17.039 -2.132 -1.483 1.00 96.62 89 LEU A C 1
ATOM 626 O O . LEU A 1 89 ? 16.212 -1.953 -0.580 1.00 96.62 89 LEU A O 1
ATOM 630 N N . PRO A 1 90 ? 16.665 -2.571 -2.696 1.00 96.75 90 PRO A N 1
ATOM 631 C CA . PRO A 1 90 ? 15.325 -3.087 -2.954 1.00 96.75 90 PRO A CA 1
ATOM 632 C C . PRO A 1 90 ? 15.053 -4.305 -2.065 1.00 96.75 90 PRO A C 1
ATOM 634 O O . PRO A 1 90 ? 15.939 -5.126 -1.832 1.00 96.75 90 PRO A O 1
ATOM 637 N N . TRP A 1 91 ? 13.810 -4.468 -1.606 1.00 96.75 91 TRP A N 1
ATOM 638 C CA . TRP A 1 91 ? 13.453 -5.597 -0.740 1.00 96.75 91 TRP A CA 1
ATOM 639 C C . TRP A 1 91 ? 13.672 -6.957 -1.425 1.00 96.75 91 TRP A C 1
ATOM 641 O O . TRP A 1 91 ? 14.017 -7.937 -0.771 1.00 96.75 91 TRP A O 1
ATOM 651 N N . SER A 1 92 ? 13.599 -7.008 -2.756 1.00 97.00 92 SER A N 1
ATOM 652 C CA . SER A 1 92 ? 13.882 -8.225 -3.519 1.00 97.00 92 SER A CA 1
ATOM 653 C C . SER A 1 92 ? 15.304 -8.768 -3.338 1.00 97.00 92 SER A C 1
ATOM 655 O O . SER A 1 92 ? 15.524 -9.968 -3.451 1.00 97.00 92 SER A O 1
ATOM 657 N N . GLU A 1 93 ? 16.283 -7.918 -3.013 1.00 96.12 93 GLU A N 1
ATOM 658 C CA . GLU A 1 93 ? 17.646 -8.374 -2.690 1.00 96.12 93 GLU A CA 1
ATOM 659 C C . GLU A 1 93 ? 17.744 -9.030 -1.304 1.00 96.12 93 GLU A C 1
ATOM 661 O O . GLU A 1 93 ? 18.741 -9.679 -0.997 1.00 96.12 93 GLU A O 1
ATOM 666 N N . LEU A 1 94 ? 16.698 -8.900 -0.484 1.00 93.56 94 LEU A N 1
ATOM 667 C CA . LEU A 1 94 ? 16.568 -9.540 0.825 1.00 93.56 94 LEU A CA 1
ATOM 668 C C . LEU A 1 94 ? 15.613 -10.745 0.794 1.00 93.56 94 LEU A C 1
ATOM 670 O O . LEU A 1 94 ? 15.277 -11.269 1.849 1.00 93.56 94 LEU A O 1
ATOM 674 N N . GLY A 1 95 ? 15.178 -11.180 -0.394 1.00 94.69 95 GLY A N 1
ATOM 675 C CA . GLY A 1 95 ? 14.347 -12.375 -0.576 1.00 94.69 95 GLY A CA 1
ATOM 676 C C . GLY A 1 95 ? 12.855 -12.125 -0.803 1.00 94.69 95 GLY A C 1
ATOM 677 O O . GLY A 1 95 ? 12.137 -13.091 -1.032 1.00 94.69 95 GLY A O 1
ATOM 678 N N . ALA A 1 96 ? 12.395 -10.870 -0.793 1.00 97.44 96 ALA A N 1
ATOM 679 C CA . ALA A 1 96 ? 11.012 -10.552 -1.150 1.00 97.44 96 ALA A CA 1
ATOM 680 C C . ALA A 1 96 ? 10.760 -10.648 -2.667 1.00 97.44 96 ALA A C 1
ATOM 682 O O . ALA A 1 96 ? 11.689 -10.661 -3.481 1.00 97.44 96 ALA A O 1
ATOM 683 N N . VAL A 1 97 ? 9.491 -10.635 -3.067 1.00 97.12 97 VAL A N 1
ATOM 684 C CA . VAL A 1 97 ? 9.096 -10.440 -4.465 1.00 97.12 97 VAL A CA 1
ATOM 685 C C . VAL A 1 97 ? 9.523 -9.065 -4.984 1.00 97.12 97 VAL A C 1
ATOM 687 O O . VAL A 1 97 ? 9.774 -8.123 -4.225 1.00 97.12 97 VAL A O 1
ATOM 690 N N . GLU A 1 98 ? 9.642 -8.935 -6.306 1.00 96.44 98 GLU A N 1
ATOM 691 C CA . GLU A 1 98 ? 10.024 -7.660 -6.902 1.00 96.44 98 GLU A CA 1
ATOM 692 C C . GLU A 1 98 ? 8.904 -6.621 -6.765 1.00 96.44 98 GLU A C 1
ATOM 694 O O . GLU A 1 98 ? 7.741 -6.876 -7.077 1.00 96.44 98 GLU A O 1
ATOM 699 N N . GLY A 1 99 ? 9.274 -5.416 -6.335 1.00 95.88 99 GLY A N 1
ATOM 700 C CA . GLY A 1 99 ? 8.376 -4.274 -6.322 1.00 95.88 99 GLY A CA 1
ATOM 701 C C . GLY A 1 99 ? 8.739 -3.220 -5.288 1.00 95.88 99 GLY A C 1
ATOM 702 O O . GLY A 1 99 ? 9.743 -3.297 -4.577 1.00 95.88 99 GLY A O 1
ATOM 703 N N . LEU A 1 100 ? 7.880 -2.212 -5.218 1.00 96.56 100 LEU A N 1
ATOM 704 C CA . LEU A 1 100 ? 7.827 -1.221 -4.159 1.00 96.56 100 LEU A CA 1
ATOM 705 C C . LEU A 1 100 ? 6.647 -1.597 -3.263 1.00 96.56 100 LEU A C 1
ATOM 707 O O . LEU A 1 100 ? 5.527 -1.156 -3.490 1.00 96.56 100 LEU A O 1
ATOM 711 N N . LEU A 1 101 ? 6.884 -2.502 -2.315 1.00 96.75 101 LEU A N 1
ATOM 712 C CA . LEU A 1 101 ? 5.795 -3.250 -1.676 1.00 96.75 101 LEU A CA 1
ATOM 713 C C . LEU A 1 101 ? 5.160 -2.521 -0.488 1.00 96.75 101 LEU A C 1
ATOM 715 O O . LEU A 1 101 ? 3.986 -2.729 -0.206 1.00 96.75 101 LEU A O 1
ATOM 719 N N . THR A 1 102 ? 5.904 -1.647 0.186 1.00 95.44 102 THR A N 1
ATOM 720 C CA . THR A 1 102 ? 5.468 -0.886 1.370 1.00 95.44 102 THR A CA 1
ATOM 721 C C . THR A 1 102 ? 5.963 0.561 1.288 1.00 95.44 102 THR A C 1
ATOM 723 O O . THR A 1 102 ? 6.726 0.917 0.386 1.00 95.44 102 THR A O 1
ATOM 726 N N . PHE A 1 103 ? 5.576 1.404 2.247 1.00 94.88 103 PHE A N 1
ATOM 727 C CA . PHE A 1 103 ? 6.089 2.767 2.372 1.00 94.88 103 PHE A CA 1
ATOM 728 C C . PHE A 1 103 ? 7.620 2.772 2.414 1.00 94.88 103 PHE A C 1
ATOM 730 O O . PHE A 1 103 ? 8.223 2.099 3.242 1.00 94.88 103 PHE A O 1
ATOM 737 N N . ARG A 1 104 ? 8.271 3.536 1.534 1.00 94.62 104 ARG A N 1
ATOM 738 C CA . ARG A 1 104 ? 9.734 3.530 1.354 1.00 94.62 104 ARG A CA 1
ATOM 739 C C . ARG A 1 104 ? 10.315 2.126 1.126 1.00 94.62 104 ARG A C 1
ATOM 741 O O . ARG A 1 104 ? 11.453 1.848 1.513 1.00 94.62 104 ARG A O 1
ATOM 748 N N . GLY A 1 105 ? 9.528 1.270 0.477 1.00 94.81 105 GLY A N 1
ATOM 749 C CA . GLY A 1 105 ? 9.952 0.167 -0.377 1.00 94.81 105 GLY A CA 1
ATOM 750 C C . GLY A 1 105 ? 10.586 -1.057 0.270 1.00 94.81 105 GLY A C 1
ATOM 751 O O . GLY A 1 105 ? 10.615 -2.100 -0.372 1.00 94.81 105 GLY A O 1
ATOM 752 N N . ASN A 1 106 ? 11.106 -0.957 1.490 1.00 96.25 106 ASN A N 1
ATOM 753 C CA . ASN A 1 106 ? 11.819 -2.037 2.164 1.00 96.25 106 ASN A CA 1
ATOM 754 C C . ASN A 1 106 ? 11.671 -1.942 3.701 1.00 96.25 106 ASN A C 1
ATOM 756 O O . ASN A 1 106 ? 11.170 -0.935 4.219 1.00 96.25 106 ASN A O 1
ATOM 760 N N . PRO A 1 107 ? 12.142 -2.950 4.459 1.00 96.50 107 PRO A N 1
ATOM 761 C CA . PRO A 1 107 ? 11.996 -2.975 5.914 1.00 96.50 107 PRO A CA 1
ATOM 762 C C . PRO A 1 107 ? 12.758 -1.871 6.656 1.00 96.50 107 PRO A C 1
ATOM 764 O O . PRO A 1 107 ? 12.336 -1.433 7.723 1.00 96.50 107 PRO A O 1
ATOM 767 N N . THR A 1 108 ? 13.846 -1.353 6.078 1.00 96.31 108 THR A N 1
ATOM 768 C CA . THR A 1 108 ? 14.569 -0.190 6.625 1.00 96.31 108 THR A CA 1
ATOM 769 C C . THR A 1 108 ? 13.924 1.147 6.246 1.00 96.31 108 THR A C 1
ATOM 771 O O . THR A 1 108 ? 14.436 2.203 6.625 1.00 96.31 108 THR A O 1
ATOM 774 N N . ARG A 1 109 ? 12.803 1.122 5.508 1.00 95.19 109 ARG A N 1
ATOM 775 C CA . ARG A 1 109 ? 12.079 2.293 5.008 1.00 95.19 109 ARG A CA 1
ATOM 776 C C . ARG A 1 109 ? 13.025 3.255 4.299 1.00 95.19 109 ARG A C 1
ATOM 778 O O . ARG A 1 109 ? 13.061 4.431 4.639 1.00 95.19 109 ARG A O 1
ATOM 785 N N . SER A 1 110 ? 13.824 2.776 3.353 1.00 95.88 110 SER A N 1
ATOM 786 C CA . SER A 1 110 ? 14.925 3.536 2.743 1.00 95.88 110 SER A CA 1
ATOM 787 C C . SER A 1 110 ? 15.018 3.418 1.219 1.00 95.88 110 SER A C 1
ATOM 789 O O . SER A 1 110 ? 15.855 4.090 0.619 1.00 95.88 110 SER A O 1
ATOM 791 N N . PHE A 1 111 ? 14.138 2.646 0.584 1.00 94.88 111 PHE A N 1
ATOM 792 C CA . PHE A 1 111 ? 14.124 2.419 -0.859 1.00 94.88 111 PHE A CA 1
ATOM 793 C C . PHE A 1 111 ? 12.930 3.118 -1.526 1.00 94.88 111 PHE A C 1
ATOM 795 O O . PHE A 1 111 ? 11.828 3.143 -0.993 1.00 94.88 111 PHE A O 1
ATOM 802 N N . TYR A 1 112 ? 13.117 3.724 -2.696 1.00 90.44 112 TYR A N 1
ATOM 803 C CA . TYR A 1 112 ? 12.065 4.503 -3.372 1.00 90.44 112 TYR A CA 1
ATOM 804 C C . TYR A 1 112 ? 12.010 4.238 -4.881 1.00 90.44 112 TYR A C 1
ATOM 806 O O . TYR A 1 112 ? 11.524 5.067 -5.647 1.00 90.44 112 TYR A O 1
ATOM 814 N N . GLY A 1 113 ? 12.497 3.071 -5.304 1.00 90.12 113 GLY A N 1
ATOM 815 C CA . GLY A 1 113 ? 12.646 2.712 -6.709 1.00 90.12 113 GLY A CA 1
ATOM 816 C C . GLY A 1 113 ? 14.062 2.951 -7.229 1.00 90.12 113 GLY A C 1
ATOM 817 O O . GLY A 1 113 ? 14.973 3.330 -6.493 1.00 90.12 113 GLY A O 1
ATOM 818 N N . ARG A 1 114 ? 14.251 2.684 -8.521 1.00 88.00 114 ARG A N 1
ATOM 819 C CA . ARG A 1 114 ? 15.535 2.800 -9.226 1.00 88.00 114 ARG A CA 1
ATOM 820 C C . ARG A 1 114 ? 15.396 3.817 -10.359 1.00 88.00 114 ARG A C 1
ATOM 822 O O . ARG A 1 114 ? 14.297 4.024 -10.861 1.00 88.00 114 ARG A O 1
ATOM 829 N N . ASN A 1 115 ? 16.513 4.396 -10.798 1.00 88.56 115 ASN A N 1
ATOM 830 C CA . ASN A 1 115 ? 16.597 5.167 -12.047 1.00 88.56 115 ASN A CA 1
ATOM 831 C C . ASN A 1 115 ? 15.589 6.331 -12.164 1.00 88.56 115 ASN A C 1
ATOM 833 O O . ASN A 1 115 ? 14.930 6.481 -13.192 1.00 88.56 115 ASN A O 1
ATOM 837 N N . ALA A 1 116 ? 15.461 7.162 -11.124 1.00 87.75 116 ALA A N 1
ATOM 838 C CA . ALA A 1 116 ? 14.595 8.339 -11.186 1.00 87.75 116 ALA A CA 1
ATOM 839 C C . ALA A 1 116 ? 15.008 9.275 -12.349 1.00 87.75 116 ALA A C 1
ATOM 841 O O . ALA A 1 116 ? 16.198 9.578 -12.491 1.00 87.75 116 ALA A O 1
ATOM 842 N N . PRO A 1 117 ? 14.062 9.744 -13.185 1.00 90.12 117 PRO A N 1
ATOM 843 C CA . PRO A 1 117 ? 14.376 10.620 -14.308 1.00 90.12 117 PRO A CA 1
ATOM 844 C C . PRO A 1 117 ? 14.828 12.002 -13.822 1.00 90.12 117 PRO A C 1
ATOM 846 O O . PRO A 1 117 ? 14.317 12.531 -12.837 1.00 90.12 117 PRO A O 1
ATOM 849 N N . THR A 1 118 ? 15.749 12.630 -14.552 1.00 95.19 118 THR A N 1
ATOM 850 C CA . THR A 1 118 ? 16.263 13.973 -14.222 1.00 95.19 118 THR A CA 1
ATOM 851 C C . THR A 1 118 ? 15.320 15.107 -14.626 1.00 95.19 118 THR A C 1
ATOM 853 O O . THR A 1 118 ? 15.411 16.199 -14.072 1.00 95.19 118 THR A O 1
ATOM 856 N N . ASN A 1 119 ? 14.411 14.863 -15.574 1.00 95.88 119 ASN A N 1
ATOM 857 C CA . ASN A 1 119 ? 13.409 15.826 -16.033 1.00 95.88 119 ASN A CA 1
ATOM 858 C C . ASN A 1 119 ? 12.043 15.133 -16.209 1.00 95.88 119 ASN A C 1
ATOM 860 O O . ASN A 1 119 ? 11.666 14.801 -17.337 1.00 95.88 119 ASN A O 1
ATOM 864 N N . PRO A 1 120 ? 11.336 14.822 -15.107 1.00 94.06 120 PRO A N 1
ATOM 865 C CA . PRO A 1 120 ? 10.055 14.131 -15.171 1.00 94.06 120 PRO A CA 1
ATOM 866 C C . PRO A 1 120 ? 8.986 14.994 -15.853 1.00 94.06 120 PRO A C 1
ATOM 868 O O . PRO A 1 120 ? 8.939 16.211 -15.687 1.00 94.06 120 PRO A O 1
ATOM 871 N N . THR A 1 121 ? 8.084 14.339 -16.579 1.00 95.88 121 THR A N 1
ATOM 872 C CA . THR A 1 121 ? 6.849 14.942 -17.096 1.00 95.88 121 THR A CA 1
ATOM 873 C C . THR A 1 121 ? 5.658 14.130 -16.603 1.00 95.88 121 THR A C 1
ATOM 875 O O . THR A 1 121 ? 5.808 12.964 -16.235 1.00 95.88 121 THR A O 1
ATOM 878 N N . VAL A 1 122 ? 4.480 14.751 -16.548 1.00 96.25 122 VAL A N 1
ATOM 879 C CA . VAL A 1 122 ? 3.252 14.051 -16.159 1.00 96.25 122 VAL A CA 1
ATOM 880 C C . VAL A 1 122 ? 2.868 13.092 -17.284 1.00 96.25 122 VAL A C 1
ATOM 882 O O . VAL A 1 122 ? 2.537 13.544 -18.377 1.00 96.25 122 VAL A O 1
ATOM 885 N N . ALA A 1 123 ? 2.922 11.786 -17.014 1.00 96.50 123 ALA A N 1
ATOM 886 C CA . ALA A 1 123 ? 2.461 10.762 -17.950 1.00 96.50 123 ALA A CA 1
ATOM 887 C C . ALA A 1 123 ? 0.926 10.673 -17.965 1.00 96.50 123 ALA A C 1
ATOM 889 O O . ALA A 1 123 ? 0.314 10.667 -19.029 1.00 96.50 123 ALA A O 1
ATOM 890 N N . TRP A 1 124 ? 0.313 10.665 -16.781 1.00 97.81 124 TRP A N 1
ATOM 891 C CA . TRP A 1 124 ? -1.134 10.626 -16.580 1.00 97.81 124 TRP A CA 1
ATOM 892 C C . TRP A 1 124 ? -1.497 11.178 -15.193 1.00 97.81 124 TRP A C 1
ATOM 894 O O . TRP A 1 124 ? -0.632 11.403 -14.343 1.00 97.81 124 TRP A O 1
ATOM 904 N N . THR A 1 125 ? -2.790 11.415 -14.975 1.00 96.19 125 THR A N 1
ATOM 905 C CA . THR A 1 125 ? -3.369 11.804 -13.680 1.00 96.19 125 THR A CA 1
ATOM 906 C C . THR A 1 125 ? -4.628 10.991 -13.421 1.00 96.19 125 THR A C 1
ATOM 908 O O . THR A 1 125 ? -5.401 10.778 -14.351 1.00 96.19 125 THR A O 1
ATOM 911 N N . HIS A 1 126 ? -4.864 10.614 -12.168 1.00 95.06 126 HIS A N 1
ATOM 912 C CA . HIS A 1 126 ? -6.063 9.899 -11.735 1.00 95.06 126 HIS A CA 1
ATOM 913 C C . HIS A 1 126 ? -6.784 10.710 -10.647 1.00 95.06 126 HIS A C 1
ATOM 915 O O . HIS A 1 126 ? -6.131 11.237 -9.742 1.00 95.06 126 HIS A O 1
ATOM 921 N N . ASP A 1 127 ? -8.110 10.837 -10.746 1.00 95.50 127 ASP A N 1
ATOM 922 C CA . ASP A 1 127 ? -8.926 11.515 -9.734 1.00 95.50 127 ASP A CA 1
ATOM 923 C C . ASP A 1 127 ? -9.388 10.513 -8.675 1.00 95.50 127 ASP A C 1
ATOM 925 O O . ASP A 1 127 ? -10.097 9.563 -8.978 1.00 95.50 127 ASP A O 1
ATOM 929 N N . ILE A 1 128 ? -8.981 10.742 -7.428 1.00 95.12 128 ILE A N 1
ATOM 930 C CA . ILE A 1 128 ? -9.265 9.855 -6.293 1.00 95.12 128 ILE A CA 1
ATOM 931 C C . ILE A 1 128 ? -10.648 10.159 -5.705 1.00 95.12 128 ILE A C 1
ATOM 933 O O . ILE A 1 128 ? -11.271 9.300 -5.104 1.00 95.12 128 ILE A O 1
ATOM 937 N N . GLY A 1 129 ? -11.158 11.385 -5.850 1.00 96.06 129 GLY A N 1
ATOM 938 C CA . GLY A 1 129 ? -12.415 11.785 -5.222 1.00 96.06 129 GLY A CA 1
ATOM 939 C C . GLY A 1 129 ? -12.298 12.102 -3.724 1.00 96.06 129 GLY A C 1
ATOM 940 O O . GLY A 1 129 ? -11.239 12.491 -3.219 1.00 96.06 129 GLY A O 1
ATOM 941 N N . CYS A 1 130 ? -13.434 12.029 -3.023 1.00 97.31 130 CYS A N 1
ATOM 942 C CA . CYS A 1 130 ? -13.596 12.528 -1.657 1.00 97.31 130 CYS A CA 1
ATOM 943 C C . CYS A 1 130 ? -14.546 11.665 -0.823 1.00 97.31 130 CYS A C 1
ATOM 945 O O . CYS A 1 130 ? -15.514 11.116 -1.350 1.00 97.31 130 CYS A O 1
ATOM 947 N N . ALA A 1 131 ? -14.385 11.687 0.500 1.00 96.94 131 ALA A N 1
ATOM 948 C CA . ALA A 1 131 ? -15.397 11.183 1.420 1.00 96.94 131 ALA A CA 1
ATOM 949 C C . ALA A 1 131 ? -15.513 12.002 2.711 1.00 96.94 131 ALA A C 1
ATOM 951 O O . ALA A 1 131 ? -14.663 12.817 3.079 1.00 96.94 131 ALA A O 1
ATOM 952 N N . ASN A 1 132 ? -16.621 11.767 3.411 1.00 96.31 132 ASN A N 1
ATOM 953 C CA . ASN A 1 132 ? -16.868 12.305 4.741 1.00 96.31 132 ASN A CA 1
ATOM 954 C C . ASN A 1 132 ? -16.125 11.487 5.800 1.00 96.31 132 ASN A C 1
ATOM 956 O O . ASN A 1 132 ? -16.185 10.261 5.766 1.00 96.31 132 ASN A O 1
ATOM 960 N N . SER A 1 133 ? -15.520 12.156 6.776 1.00 93.62 133 SER A N 1
ATOM 961 C CA . SER A 1 133 ? -14.834 11.522 7.899 1.00 93.62 133 SER A CA 1
ATOM 962 C C . SER A 1 133 ? -15.051 12.329 9.188 1.00 93.62 133 SER A C 1
ATOM 964 O O . SER A 1 133 ? -14.717 13.523 9.224 1.00 93.62 133 SER A O 1
ATOM 966 N N . PRO A 1 134 ? -15.648 11.750 10.246 1.00 90.81 134 PRO A N 1
ATOM 967 C CA . PRO A 1 134 ? -15.844 12.438 11.521 1.00 90.81 134 PRO A CA 1
ATOM 968 C C . PRO A 1 134 ? -14.524 12.666 12.271 1.00 90.81 134 PRO A C 1
ATOM 970 O O . PRO A 1 134 ? -13.728 11.749 12.452 1.00 90.81 134 PRO A O 1
ATOM 973 N N . VAL A 1 135 ? -14.291 13.886 12.755 1.00 84.50 135 VAL A N 1
ATOM 974 C CA . VAL A 1 135 ? -13.140 14.255 13.596 1.00 84.50 135 VAL A CA 1
ATOM 975 C C . VAL A 1 135 ? -13.658 15.082 14.767 1.00 84.50 135 VAL A C 1
ATOM 977 O O . VAL A 1 135 ? -14.293 16.117 14.560 1.00 84.50 135 VAL A O 1
ATOM 980 N N . GLY A 1 136 ? -13.432 14.626 16.003 1.00 82.44 136 GLY A N 1
ATOM 981 C CA . GLY A 1 136 ? -13.874 15.345 17.208 1.00 82.44 136 GLY A CA 1
ATOM 982 C C . GLY A 1 136 ? -15.381 15.644 17.233 1.00 82.44 136 GLY A C 1
ATOM 983 O O . GLY A 1 136 ? -15.788 16.733 17.625 1.00 82.44 136 GLY A O 1
ATOM 984 N N . GLY A 1 137 ? -16.210 14.719 16.734 1.00 83.25 137 GLY A N 1
ATOM 985 C CA . GLY A 1 137 ? -17.669 14.880 16.649 1.00 83.25 137 GLY A CA 1
ATOM 986 C C . GLY A 1 137 ? -18.171 15.757 15.493 1.00 83.25 137 GLY A C 1
ATOM 987 O O . GLY A 1 137 ? -19.378 15.924 15.343 1.00 83.25 137 GLY A O 1
ATOM 988 N N . THR A 1 138 ? -17.282 16.295 14.652 1.00 90.62 138 THR A N 1
ATOM 989 C CA . THR A 1 138 ? -17.649 17.082 13.464 1.00 90.62 138 THR A CA 1
ATOM 990 C C . THR A 1 138 ? -17.315 16.314 12.191 1.00 90.62 138 THR A C 1
ATOM 992 O O . THR A 1 138 ? -16.189 15.857 12.021 1.00 90.62 138 THR A O 1
ATOM 995 N N . THR A 1 139 ? -18.266 16.204 11.263 1.00 94.19 139 THR A N 1
ATOM 996 C CA . THR A 1 139 ? -17.997 15.606 9.945 1.00 94.19 139 THR A CA 1
ATOM 997 C C . THR A 1 139 ? -17.215 16.581 9.069 1.00 94.19 139 THR A C 1
ATOM 999 O O . THR A 1 139 ? -17.583 17.751 8.947 1.00 94.19 139 THR A O 1
ATOM 1002 N N . LYS A 1 140 ? -16.131 16.098 8.461 1.00 94.62 140 LYS A N 1
ATOM 1003 C CA . LYS A 1 140 ? -15.285 16.835 7.515 1.00 94.62 140 LYS A CA 1
ATOM 1004 C C . LYS A 1 140 ? -15.263 16.097 6.177 1.00 94.62 140 LYS A C 1
ATOM 1006 O O . LYS A 1 140 ? -15.277 14.871 6.174 1.00 94.62 140 LYS A O 1
ATOM 1011 N N . VAL A 1 141 ? -15.204 16.832 5.068 1.00 96.56 141 VAL A N 1
ATOM 1012 C CA . VAL A 1 141 ? -14.949 16.258 3.737 1.00 96.56 141 VAL A CA 1
ATOM 1013 C C . VAL A 1 141 ? -13.448 16.298 3.484 1.00 96.56 141 VAL A C 1
ATOM 1015 O O . VAL A 1 141 ? -12.833 17.353 3.647 1.00 96.56 141 VAL A O 1
ATOM 1018 N N . TRP A 1 142 ? -12.882 15.169 3.074 1.00 95.50 142 TRP A N 1
ATOM 1019 C CA . TRP A 1 142 ? -11.480 15.035 2.693 1.00 95.50 142 TRP A CA 1
ATOM 1020 C C . TRP A 1 142 ? -11.391 14.466 1.278 1.00 95.50 142 TRP A C 1
ATOM 1022 O O . TRP A 1 142 ? -12.210 13.625 0.916 1.00 95.50 142 TRP A O 1
ATOM 1032 N N . CYS A 1 143 ? -10.422 14.931 0.487 1.00 95.56 143 CYS A N 1
ATOM 1033 C CA . CYS A 1 143 ? -10.253 14.556 -0.919 1.00 95.56 143 CYS A CA 1
ATOM 1034 C C . CYS A 1 143 ? -8.800 14.203 -1.245 1.00 95.56 143 CYS A C 1
ATOM 1036 O O . CYS A 1 143 ? -7.882 14.761 -0.636 1.00 95.56 143 CYS A O 1
ATOM 1038 N N . GLY A 1 144 ? -8.597 13.357 -2.253 1.00 95.06 144 GLY A N 1
ATOM 1039 C CA . GLY A 1 144 ? -7.270 12.962 -2.724 1.00 95.06 144 GLY A CA 1
ATOM 1040 C C . GLY A 1 144 ? -6.637 11.830 -1.911 1.00 95.06 144 GLY A C 1
ATOM 1041 O O . GLY A 1 144 ? -7.306 11.129 -1.156 1.00 95.06 144 GLY A O 1
ATOM 1042 N N . SER A 1 145 ? -5.325 11.656 -2.069 1.00 90.25 145 SER A N 1
ATOM 1043 C CA . SER A 1 145 ? -4.537 10.630 -1.369 1.00 90.25 145 SER A CA 1
ATOM 1044 C C . SER A 1 145 ? -4.213 11.022 0.071 1.00 90.25 145 SER A C 1
ATOM 1046 O O . SER A 1 145 ? -4.100 10.178 0.955 1.00 90.25 145 SER A O 1
ATOM 1048 N N . GLY A 1 146 ? -4.079 12.321 0.342 1.00 86.38 146 GLY A N 1
ATOM 1049 C CA . GLY A 1 146 ? -3.847 12.779 1.698 1.00 86.38 146 GLY A CA 1
ATOM 1050 C C . GLY A 1 146 ? -2.507 12.335 2.279 1.00 86.38 146 GLY A C 1
ATOM 1051 O O . GLY A 1 146 ? -1.460 12.630 1.710 1.00 86.38 146 GLY A O 1
ATOM 1052 N N . TRP A 1 147 ? -2.537 11.653 3.430 1.00 83.00 147 TRP A N 1
ATOM 1053 C CA . TRP A 1 147 ? -1.340 11.115 4.092 1.00 83.00 147 TRP A CA 1
ATOM 1054 C C . TRP A 1 147 ? -0.920 9.725 3.604 1.00 83.00 147 TRP A C 1
ATOM 1056 O O . TRP A 1 147 ? 0.122 9.251 4.054 1.00 83.00 147 TRP A O 1
ATOM 1066 N N . THR A 1 148 ? -1.648 9.090 2.668 1.00 75.50 148 THR A N 1
ATOM 1067 C CA . THR A 1 148 ? -1.318 7.723 2.214 1.00 75.50 148 THR A CA 1
ATOM 1068 C C . THR A 1 148 ? 0.056 7.610 1.555 1.00 75.50 148 THR A C 1
ATOM 1070 O O . THR A 1 148 ? 0.556 6.505 1.373 1.00 75.50 148 THR A O 1
ATOM 1073 N N . GLY A 1 149 ? 0.735 8.732 1.307 1.00 73.88 149 GLY A N 1
ATOM 1074 C CA . GLY A 1 149 ? 2.188 8.805 1.187 1.00 73.88 149 GLY A CA 1
ATOM 1075 C C . GLY A 1 149 ? 2.691 8.363 -0.178 1.00 73.88 149 GLY A C 1
ATOM 1076 O O . GLY A 1 149 ? 2.990 9.203 -1.022 1.00 73.88 149 GLY A O 1
ATOM 1077 N N . GLN A 1 150 ? 2.815 7.052 -0.376 1.00 90.50 150 GLN A N 1
ATOM 1078 C CA . GLN A 1 150 ? 3.413 6.433 -1.553 1.00 90.50 150 GLN A CA 1
ATOM 1079 C C . GLN A 1 150 ? 2.556 5.242 -2.020 1.00 90.50 150 GLN A C 1
ATOM 1081 O O . GLN A 1 150 ? 2.179 4.421 -1.183 1.00 90.50 150 GLN A O 1
ATOM 1086 N N . PRO A 1 151 ? 2.252 5.122 -3.327 1.00 94.88 151 PRO A N 1
ATOM 1087 C CA . PRO A 1 151 ? 1.619 3.924 -3.869 1.00 94.88 151 PRO A CA 1
ATOM 1088 C C . PRO A 1 151 ? 2.584 2.735 -3.838 1.00 94.88 151 PRO A C 1
ATOM 1090 O O . PRO A 1 151 ? 3.792 2.912 -4.014 1.00 94.88 151 PRO A O 1
ATOM 1093 N N . SER A 1 152 ? 2.050 1.526 -3.693 1.00 96.75 152 SER A N 1
ATOM 1094 C CA . SER A 1 152 ? 2.821 0.305 -3.925 1.00 96.75 152 SER A CA 1
ATOM 1095 C C . SER A 1 152 ? 2.772 -0.079 -5.399 1.00 96.75 152 SER A C 1
ATOM 1097 O O . SER A 1 152 ? 1.749 0.105 -6.057 1.00 96.75 152 SER A O 1
ATOM 1099 N N . VAL A 1 153 ? 3.873 -0.626 -5.910 1.00 97.38 153 VAL A N 1
ATOM 1100 C CA . VAL A 1 153 ? 3.993 -1.113 -7.293 1.00 97.38 153 VAL A CA 1
ATOM 1101 C C . VAL A 1 153 ? 4.498 -2.547 -7.249 1.00 97.38 153 VAL A C 1
ATOM 1103 O O . VAL A 1 153 ? 5.559 -2.799 -6.682 1.00 97.38 153 VAL A O 1
ATOM 1106 N N . PHE A 1 154 ? 3.729 -3.484 -7.791 1.00 97.81 154 PHE A N 1
ATOM 1107 C CA . PHE A 1 154 ? 3.942 -4.922 -7.608 1.00 97.81 154 PHE A CA 1
ATOM 1108 C C . PHE A 1 154 ? 3.378 -5.711 -8.791 1.00 97.81 154 PHE A C 1
ATOM 1110 O O . PHE A 1 154 ? 2.563 -5.196 -9.555 1.00 97.81 154 PHE A O 1
ATOM 1117 N N . GLN A 1 155 ? 3.816 -6.955 -8.958 1.00 97.38 155 GLN A N 1
ATOM 1118 C CA . GLN A 1 155 ? 3.229 -7.846 -9.956 1.00 97.38 155 GLN A CA 1
ATOM 1119 C C . GLN A 1 155 ? 1.888 -8.398 -9.448 1.00 97.38 155 GLN A C 1
ATOM 1121 O O . GLN A 1 155 ? 1.800 -8.779 -8.278 1.00 97.38 155 GLN A O 1
ATOM 1126 N N . PRO A 1 156 ? 0.842 -8.449 -10.290 1.00 96.81 156 PRO A N 1
ATOM 1127 C CA . PRO A 1 156 ? -0.451 -8.977 -9.887 1.00 96.81 156 PRO A CA 1
ATOM 1128 C C . PRO A 1 156 ? -0.370 -10.466 -9.534 1.00 96.81 156 PRO A C 1
ATOM 1130 O O . PRO A 1 156 ? 0.496 -11.184 -10.043 1.00 96.81 156 PRO A O 1
ATOM 1133 N N . PRO A 1 157 ? -1.292 -10.971 -8.698 1.00 95.50 157 PRO A N 1
ATOM 1134 C CA . PRO A 1 157 ? -1.351 -12.396 -8.420 1.00 95.50 157 PRO A CA 1
ATOM 1135 C C . PRO A 1 157 ? -1.689 -13.180 -9.689 1.00 95.50 157 PRO A C 1
ATOM 1137 O O . PRO A 1 157 ? -2.460 -12.726 -10.532 1.00 95.50 157 PRO A O 1
ATOM 1140 N N . ALA A 1 158 ? -1.174 -14.406 -9.799 1.00 92.81 158 ALA A N 1
ATOM 1141 C CA . ALA A 1 158 ? -1.372 -15.248 -10.982 1.00 92.81 158 ALA A CA 1
ATOM 1142 C C . ALA A 1 158 ? -2.855 -15.478 -11.343 1.00 92.81 158 ALA A C 1
ATOM 1144 O O . ALA A 1 158 ? -3.185 -15.687 -12.509 1.00 92.81 158 ALA A O 1
ATOM 1145 N N . SER A 1 159 ? -3.763 -15.425 -10.363 1.00 92.75 159 SER A N 1
ATOM 1146 C CA . SER A 1 159 ? -5.205 -15.565 -10.590 1.00 92.75 159 SER A CA 1
ATOM 1147 C C . SER A 1 159 ? -5.842 -14.393 -11.341 1.00 92.75 159 SER A C 1
ATOM 1149 O O . SER A 1 159 ? -6.928 -14.573 -11.889 1.00 92.75 159 SER A O 1
ATOM 1151 N N . ALA A 1 160 ? -5.168 -13.242 -11.437 1.00 92.44 160 ALA A N 1
ATOM 1152 C CA . ALA A 1 160 ? -5.585 -12.144 -12.307 1.00 92.44 160 ALA A CA 1
ATOM 1153 C C . ALA A 1 160 ? -5.486 -12.516 -13.800 1.00 92.44 160 ALA A C 1
ATOM 1155 O O . ALA A 1 160 ? -6.119 -11.879 -14.634 1.00 92.44 160 ALA A O 1
ATOM 1156 N N . GLY A 1 161 ? -4.725 -13.564 -14.152 1.00 92.44 161 GLY A N 1
ATOM 1157 C CA . GLY A 1 161 ? -4.572 -14.011 -15.540 1.00 92.44 161 GLY A CA 1
ATOM 1158 C C . GLY A 1 161 ? -3.782 -13.038 -16.419 1.00 92.44 161 GLY A C 1
ATOM 1159 O O . GLY A 1 161 ? -3.848 -13.130 -17.645 1.00 92.44 161 GLY A O 1
ATOM 1160 N N . GLU A 1 162 ? -3.047 -12.119 -15.795 1.00 94.25 162 GLU A N 1
ATOM 1161 C CA . GLU A 1 162 ? -2.226 -11.128 -16.475 1.00 94.25 162 GLU A CA 1
ATOM 1162 C C . GLU A 1 162 ? -0.956 -11.759 -17.069 1.00 94.25 162 GLU A C 1
ATOM 1164 O O . GLU A 1 162 ? -0.416 -12.720 -16.508 1.00 94.25 162 GLU A O 1
ATOM 1169 N N . PRO A 1 163 ? -0.447 -11.234 -18.198 1.00 94.94 163 PRO A N 1
ATOM 1170 C CA . PRO A 1 163 ? 0.841 -11.645 -18.737 1.00 94.94 163 PRO A CA 1
ATOM 1171 C C . PRO A 1 163 ? 1.982 -11.512 -17.719 1.00 94.94 163 PRO A C 1
ATOM 1173 O O . PRO A 1 163 ? 1.993 -10.624 -16.864 1.00 94.94 163 PRO A O 1
ATOM 1176 N N . GLU A 1 164 ? 2.994 -12.371 -17.850 1.00 91.44 164 GLU A N 1
ATOM 1177 C CA . GLU A 1 164 ? 4.225 -12.236 -17.070 1.00 91.44 164 GLU A CA 1
ATOM 1178 C C . GLU A 1 164 ? 4.864 -10.862 -17.320 1.00 91.44 164 GLU A C 1
ATOM 1180 O O . GLU A 1 164 ? 4.984 -10.410 -18.462 1.00 91.44 164 GLU A O 1
ATOM 1185 N N . GLY A 1 165 ? 5.277 -10.195 -16.242 1.00 92.50 165 GLY A N 1
ATOM 1186 C CA . GLY A 1 165 ? 5.859 -8.857 -16.307 1.00 92.50 165 GLY A CA 1
ATOM 1187 C C . GLY A 1 165 ? 4.844 -7.711 -16.299 1.00 92.50 165 GLY A C 1
ATOM 1188 O O . GLY A 1 165 ? 5.275 -6.558 -16.331 1.00 92.50 165 GLY A O 1
ATOM 1189 N N . THR A 1 166 ? 3.536 -7.984 -16.214 1.00 96.81 166 THR A N 1
ATOM 1190 C CA . THR A 1 166 ? 2.536 -6.955 -15.888 1.00 96.81 166 THR A CA 1
ATOM 1191 C C . THR A 1 166 ? 2.777 -6.408 -14.480 1.00 96.81 166 THR A C 1
ATOM 1193 O O . THR A 1 166 ? 3.178 -7.134 -13.570 1.00 96.81 166 THR A O 1
ATOM 1196 N N . TRP A 1 167 ? 2.514 -5.116 -14.296 1.00 97.94 167 TRP A N 1
ATOM 1197 C CA . TRP A 1 167 ? 2.630 -4.426 -13.016 1.00 97.94 167 TRP A CA 1
ATOM 1198 C C . TRP A 1 167 ? 1.312 -3.760 -12.661 1.00 97.94 167 TRP A C 1
ATOM 1200 O O . TRP A 1 167 ? 0.664 -3.168 -13.518 1.00 97.94 167 TRP A O 1
ATOM 1210 N N . TRP A 1 168 ? 0.952 -3.815 -11.387 1.00 98.38 168 TRP A N 1
ATOM 1211 C CA . TRP A 1 168 ? -0.111 -3.020 -10.796 1.00 98.38 168 TRP A CA 1
ATOM 1212 C C . TRP A 1 168 ? 0.487 -1.931 -9.912 1.00 98.38 168 TRP A C 1
ATOM 1214 O O . TRP A 1 168 ? 1.532 -2.106 -9.282 1.00 98.38 168 TRP A O 1
ATOM 1224 N N . LEU A 1 169 ? -0.210 -0.804 -9.852 1.00 98.12 169 LEU A N 1
ATOM 1225 C CA . LEU A 1 169 ? 0.008 0.279 -8.910 1.00 98.12 169 LEU A CA 1
ATOM 1226 C C . LEU A 1 169 ? -1.219 0.373 -8.010 1.00 98.12 169 LEU A C 1
ATOM 1228 O O . LEU A 1 169 ? -2.333 0.467 -8.512 1.00 98.12 169 LEU A O 1
ATOM 1232 N N . ALA A 1 170 ? -1.037 0.380 -6.692 1.00 98.06 170 ALA A N 1
ATOM 1233 C CA . ALA A 1 170 ? -2.157 0.513 -5.768 1.00 98.06 170 ALA A CA 1
ATOM 1234 C C . ALA A 1 170 ? -1.889 1.500 -4.633 1.00 98.06 170 ALA A C 1
ATOM 1236 O O . ALA A 1 170 ? -0.768 1.633 -4.138 1.00 98.06 170 ALA A O 1
ATOM 1237 N N . PHE A 1 171 ? -2.934 2.207 -4.214 1.00 97.38 171 PHE A N 1
ATOM 1238 C CA . PHE A 1 171 ? -2.878 3.175 -3.121 1.00 97.38 171 PHE A CA 1
ATOM 1239 C C . PHE A 1 171 ? -4.230 3.311 -2.434 1.00 97.38 171 PHE A C 1
ATOM 1241 O O . PHE A 1 171 ? -5.271 3.135 -3.057 1.00 97.38 171 PHE A O 1
ATOM 1248 N N . GLY A 1 172 ? -4.198 3.667 -1.151 1.00 96.69 172 GLY A N 1
ATOM 1249 C CA . GLY A 1 172 ? -5.380 4.110 -0.421 1.00 96.69 172 GLY A CA 1
ATOM 1250 C C . GLY A 1 172 ? -5.685 5.591 -0.656 1.00 96.69 172 GLY A C 1
ATOM 1251 O O . GLY A 1 172 ? -4.767 6.390 -0.881 1.00 96.69 172 GLY A O 1
ATOM 1252 N N . GLY A 1 173 ? -6.955 5.966 -0.535 1.00 96.12 173 GLY A N 1
ATOM 1253 C CA . GLY A 1 173 ? -7.420 7.342 -0.676 1.00 96.12 173 GLY A CA 1
ATOM 1254 C C . GLY A 1 173 ? -8.419 7.791 0.390 1.00 96.12 173 GLY A C 1
ATOM 1255 O O . GLY A 1 173 ? -8.958 7.019 1.192 1.00 96.12 173 GLY A O 1
ATOM 1256 N N . TYR A 1 174 ? -8.689 9.097 0.388 1.00 96.44 174 TYR A N 1
ATOM 1257 C CA . TYR A 1 174 ? -9.736 9.710 1.207 1.00 96.44 174 TYR A CA 1
ATOM 1258 C C . TYR A 1 174 ? -11.148 9.490 0.677 1.00 96.44 174 TYR A C 1
ATOM 1260 O O . TYR A 1 174 ? -12.111 9.842 1.346 1.00 96.44 174 TYR A O 1
ATOM 1268 N N . ASP A 1 175 ? -11.293 8.879 -0.488 1.00 97.06 175 ASP A N 1
ATOM 1269 C CA . ASP A 1 175 ? -12.542 8.307 -0.983 1.00 97.06 175 ASP A CA 1
ATOM 1270 C C . ASP A 1 175 ? -12.880 6.950 -0.338 1.00 97.06 175 ASP A C 1
ATOM 1272 O O . ASP A 1 175 ? -13.950 6.396 -0.599 1.00 97.06 175 ASP A O 1
ATOM 1276 N N . ARG A 1 176 ? -12.022 6.481 0.589 1.00 97.31 176 ARG A N 1
ATOM 1277 C CA . ARG A 1 176 ? -12.122 5.222 1.351 1.00 97.31 176 ARG A CA 1
ATOM 1278 C C . ARG A 1 176 ? -11.754 3.980 0.548 1.00 97.31 176 ARG A C 1
ATOM 1280 O O . ARG A 1 176 ? -11.976 2.875 1.037 1.00 97.31 176 ARG A O 1
ATOM 1287 N N . ASN A 1 177 ? -11.211 4.143 -0.652 1.00 97.75 177 ASN A N 1
ATOM 1288 C CA . ASN A 1 177 ? -10.840 3.020 -1.493 1.00 97.75 177 ASN A CA 1
ATOM 1289 C C . ASN A 1 177 ? -9.334 2.781 -1.453 1.00 97.75 177 ASN A C 1
ATOM 1291 O O . ASN A 1 177 ? -8.536 3.714 -1.356 1.00 97.75 177 ASN A O 1
ATOM 1295 N N . VAL A 1 178 ? -8.951 1.513 -1.557 1.00 98.12 178 VAL A N 1
ATOM 1296 C CA . VAL A 1 178 ? -7.699 1.129 -2.200 1.00 98.12 178 VAL A CA 1
ATOM 1297 C C . VAL A 1 178 ? -7.996 0.923 -3.677 1.00 98.12 178 VAL A C 1
ATOM 1299 O O . VAL A 1 178 ? -8.776 0.035 -4.023 1.00 98.12 178 VAL A O 1
ATOM 1302 N N . THR A 1 179 ? -7.378 1.734 -4.524 1.00 98.06 179 THR A N 1
ATOM 1303 C CA . THR A 1 179 ? -7.539 1.697 -5.982 1.00 98.06 179 THR A CA 1
ATOM 1304 C C . THR A 1 179 ? -6.368 0.952 -6.614 1.00 98.06 179 THR A C 1
ATOM 1306 O O . THR A 1 179 ? -5.241 1.083 -6.136 1.00 98.06 179 THR A O 1
ATOM 1309 N N . PHE A 1 180 ? -6.626 0.192 -7.684 1.00 98.38 180 PHE A N 1
ATOM 1310 C CA . PHE A 1 180 ? -5.630 -0.578 -8.435 1.00 98.38 180 PHE A CA 1
ATOM 1311 C C . PHE A 1 180 ? -5.587 -0.100 -9.886 1.00 98.38 180 PHE A C 1
ATOM 1313 O O . PHE A 1 180 ? -6.590 -0.184 -10.594 1.00 98.38 180 PHE A O 1
ATOM 1320 N N . LEU A 1 181 ? -4.428 0.380 -10.329 1.00 98.50 181 LEU A N 1
ATOM 1321 C CA . LEU A 1 181 ? -4.210 0.968 -11.646 1.00 98.50 181 LEU A CA 1
ATOM 1322 C C . LEU A 1 181 ? -3.089 0.261 -12.414 1.00 98.50 181 LEU A C 1
ATOM 1324 O O . LEU A 1 181 ? -2.159 -0.287 -11.818 1.00 98.50 181 LEU A O 1
ATOM 1328 N N . ASP A 1 182 ? -3.123 0.371 -13.736 1.00 98.06 182 ASP A N 1
ATOM 1329 C CA . ASP A 1 182 ? -1.958 0.169 -14.592 1.00 98.06 182 ASP A CA 1
ATOM 1330 C C . ASP A 1 182 ? -0.990 1.362 -14.395 1.00 98.06 182 ASP A C 1
ATOM 1332 O O . ASP A 1 182 ? -1.388 2.520 -14.566 1.00 98.06 182 ASP A O 1
ATOM 1336 N N . PRO A 1 183 ? 0.286 1.137 -14.027 1.00 96.88 183 PRO A N 1
ATOM 1337 C CA . PRO A 1 183 ? 1.241 2.217 -13.770 1.00 96.88 183 PRO A CA 1
ATOM 1338 C C . PRO A 1 183 ? 1.633 3.023 -15.020 1.00 96.88 183 PRO A C 1
ATOM 1340 O O . PRO A 1 183 ? 2.125 4.146 -14.891 1.00 96.88 183 PRO A O 1
ATOM 1343 N N . LEU A 1 184 ? 1.464 2.473 -16.222 1.00 96.12 184 LEU A N 1
ATOM 1344 C CA . LEU A 1 184 ? 1.799 3.117 -17.490 1.00 96.12 184 LEU A CA 1
ATOM 1345 C C . LEU A 1 184 ? 0.645 3.966 -18.024 1.00 96.12 184 LEU A C 1
ATOM 1347 O O . LEU A 1 184 ? 0.905 5.038 -18.574 1.00 96.12 184 LEU A O 1
ATOM 1351 N N . THR A 1 185 ? -0.600 3.512 -17.868 1.00 97.19 185 THR A N 1
ATOM 1352 C CA . THR A 1 185 ? -1.777 4.199 -18.432 1.00 97.19 185 THR A CA 1
ATOM 1353 C C . THR A 1 185 ? -2.587 4.985 -17.399 1.00 97.19 185 THR A C 1
ATOM 1355 O O . THR A 1 185 ? -3.237 5.964 -17.764 1.00 97.19 185 THR A O 1
ATOM 1358 N N . GLY A 1 186 ? -2.539 4.597 -16.121 1.00 97.69 186 GLY A N 1
ATOM 1359 C CA . GLY A 1 186 ? -3.388 5.150 -15.063 1.00 97.69 186 GLY A CA 1
ATOM 1360 C C . GLY A 1 186 ? -4.834 4.640 -15.089 1.00 97.69 186 GLY A C 1
ATOM 1361 O O . GLY A 1 186 ? -5.678 5.180 -14.370 1.00 97.69 186 GLY A O 1
ATOM 1362 N N . GLU A 1 187 ? -5.132 3.636 -15.920 1.00 97.88 187 GLU A N 1
ATOM 1363 C CA . GLU A 1 187 ? -6.447 2.995 -16.005 1.00 97.88 187 GLU A CA 1
ATOM 1364 C C . GLU A 1 187 ? -6.640 1.977 -14.877 1.00 97.88 187 GLU A C 1
ATOM 1366 O O . GLU A 1 187 ? -5.685 1.337 -14.443 1.00 97.88 187 GLU A O 1
ATOM 1371 N N . GLU A 1 188 ? -7.874 1.820 -14.399 1.00 97.56 188 GLU A N 1
ATOM 1372 C CA . GLU A 1 188 ? -8.207 0.815 -13.386 1.00 97.56 188 GLU A CA 1
ATOM 1373 C C . GLU A 1 188 ? -8.083 -0.602 -13.955 1.00 97.56 188 GLU A C 1
ATOM 1375 O O . GLU A 1 188 ? -8.648 -0.914 -15.002 1.00 97.56 188 GLU A O 1
ATOM 1380 N N . VAL A 1 189 ? -7.363 -1.466 -13.237 1.00 97.31 189 VAL A N 1
ATOM 1381 C CA . VAL A 1 189 ? -7.091 -2.861 -13.646 1.00 97.31 189 VAL A CA 1
ATOM 1382 C C . VAL A 1 189 ? -7.797 -3.888 -12.770 1.00 97.31 189 VAL A C 1
ATOM 1384 O O . VAL A 1 189 ? -7.900 -5.055 -13.136 1.00 97.31 189 VAL A O 1
ATOM 1387 N N . TYR A 1 190 ? -8.290 -3.472 -11.604 1.00 97.56 190 TYR A N 1
ATOM 1388 C CA . TYR A 1 190 ? -8.944 -4.351 -10.645 1.00 97.56 190 TYR A CA 1
ATOM 1389 C C . TYR A 1 190 ? -9.924 -3.563 -9.770 1.00 97.56 190 TYR A C 1
ATOM 1391 O O . TYR A 1 190 ? -9.767 -2.355 -9.584 1.00 97.56 190 TYR A O 1
ATOM 1399 N N . GLY A 1 191 ? -10.951 -4.241 -9.248 1.00 97.50 191 GLY A N 1
ATOM 1400 C CA . GLY A 1 191 ? -11.979 -3.599 -8.426 1.00 97.50 191 GLY A CA 1
ATOM 1401 C C . GLY A 1 191 ? -11.392 -2.972 -7.152 1.00 97.50 191 GLY A C 1
ATOM 1402 O O . GLY A 1 191 ? -10.468 -3.544 -6.567 1.00 97.50 191 GLY A O 1
ATOM 1403 N N . PRO A 1 192 ? -11.905 -1.816 -6.688 1.00 97.69 192 PRO A N 1
ATOM 1404 C CA . PRO A 1 192 ? -11.376 -1.165 -5.499 1.00 97.69 192 PRO A CA 1
ATOM 1405 C C . PRO A 1 192 ? -11.730 -1.940 -4.227 1.00 97.69 192 PRO A C 1
ATOM 1407 O O . PRO A 1 192 ? -12.794 -2.551 -4.119 1.00 97.69 192 PRO A O 1
ATOM 1410 N N . TYR A 1 193 ? -10.867 -1.855 -3.215 1.00 98.44 193 TYR A N 1
ATOM 1411 C CA . TYR A 1 193 ? -11.201 -2.313 -1.867 1.00 98.44 193 TYR A CA 1
ATOM 1412 C C . TYR A 1 193 ? -11.690 -1.142 -1.016 1.00 98.44 193 TYR A C 1
ATOM 1414 O O . TYR A 1 193 ? -10.905 -0.254 -0.691 1.00 98.44 193 TYR A O 1
ATOM 1422 N N . GLN A 1 194 ? -12.960 -1.148 -0.613 1.00 98.19 194 GLN A N 1
ATOM 1423 C CA . GLN A 1 194 ? -13.537 -0.056 0.171 1.00 98.19 194 GLN A CA 1
ATOM 1424 C C . GLN A 1 194 ? -13.509 -0.330 1.685 1.00 98.19 194 GLN A C 1
ATOM 1426 O O . GLN A 1 194 ? -14.003 -1.356 2.162 1.00 98.19 194 GLN A O 1
ATOM 1431 N N . THR A 1 195 ? -12.998 0.628 2.460 1.00 97.81 195 THR A N 1
ATOM 1432 C CA . THR A 1 195 ? -13.064 0.650 3.932 1.00 97.81 195 THR A CA 1
ATOM 1433 C C . THR A 1 195 ? -14.244 1.483 4.442 1.00 97.81 195 THR A C 1
ATOM 1435 O O . THR A 1 195 ? -14.912 2.195 3.690 1.00 97.81 195 THR A O 1
ATOM 1438 N N . GLY A 1 196 ? -14.540 1.408 5.744 1.00 97.12 196 GLY A N 1
ATOM 1439 C CA . GLY A 1 196 ? -15.667 2.141 6.338 1.00 97.12 196 GLY A CA 1
ATOM 1440 C C . GLY A 1 196 ? -15.469 3.663 6.433 1.00 97.12 196 GLY A C 1
ATOM 1441 O O . GLY A 1 196 ? -16.444 4.411 6.520 1.00 97.12 196 GLY A O 1
ATOM 1442 N N . ASP A 1 197 ? -14.224 4.127 6.387 1.00 96.62 197 ASP A N 1
ATOM 1443 C CA . ASP A 1 197 ? -13.804 5.526 6.467 1.00 96.62 197 ASP A CA 1
ATOM 1444 C C . ASP A 1 197 ? -12.483 5.698 5.689 1.00 96.62 197 ASP A C 1
ATOM 1446 O O . ASP A 1 197 ? -12.018 4.764 5.037 1.00 96.62 197 ASP A O 1
ATOM 1450 N N . ILE A 1 198 ? -11.916 6.900 5.685 1.00 95.94 198 ILE A N 1
ATOM 1451 C CA . ILE A 1 198 ? -10.759 7.277 4.873 1.00 95.94 198 ILE A CA 1
ATOM 1452 C C . ILE A 1 198 ? -9.506 6.475 5.230 1.00 95.94 198 ILE A C 1
ATOM 1454 O O . ILE A 1 198 ? -9.265 6.144 6.394 1.00 95.94 198 ILE A O 1
ATOM 1458 N N . ILE A 1 199 ? -8.679 6.217 4.221 1.00 96.12 199 ILE A N 1
ATOM 1459 C CA . ILE A 1 199 ? -7.382 5.560 4.377 1.00 96.12 199 ILE A CA 1
ATOM 1460 C C . ILE A 1 199 ? -6.312 6.645 4.486 1.00 96.12 199 ILE A C 1
ATOM 1462 O O . ILE A 1 199 ? -6.327 7.619 3.733 1.00 96.12 199 ILE A O 1
ATOM 1466 N N . LYS A 1 200 ? -5.408 6.509 5.461 1.00 91.44 200 LYS A N 1
ATOM 1467 C CA . LYS A 1 200 ? -4.369 7.513 5.757 1.00 91.44 200 LYS A CA 1
ATOM 1468 C C . LYS A 1 200 ? -2.944 6.981 5.657 1.00 91.44 200 LYS A C 1
ATOM 1470 O O . LYS A 1 200 ? -2.042 7.792 5.500 1.00 91.44 200 LYS A O 1
ATOM 1475 N N . GLY A 1 201 ? -2.738 5.667 5.712 1.00 90.88 201 GLY A N 1
ATOM 1476 C CA . GLY A 1 201 ? -1.426 5.041 5.532 1.00 90.88 201 GLY A CA 1
ATOM 1477 C C . GLY A 1 201 ? -1.193 4.550 4.102 1.00 90.88 201 GLY A C 1
ATOM 1478 O O . GLY A 1 201 ? -2.144 4.324 3.352 1.00 90.88 201 GLY A O 1
ATOM 1479 N N . SER A 1 202 ? 0.073 4.356 3.718 1.00 94.19 202 SER A N 1
ATOM 1480 C CA . SER A 1 202 ? 0.390 3.575 2.512 1.00 94.19 202 SER A CA 1
ATOM 1481 C C . SER A 1 202 ? 0.000 2.122 2.736 1.00 94.19 202 SER A C 1
ATOM 1483 O O . SER A 1 202 ? 0.198 1.596 3.838 1.00 94.19 202 SER A O 1
ATOM 1485 N N . ILE A 1 203 ? -0.496 1.477 1.685 1.00 96.75 203 ILE A N 1
ATOM 1486 C CA . ILE A 1 203 ? -0.745 0.039 1.699 1.00 96.75 203 ILE A CA 1
ATOM 1487 C C . ILE A 1 203 ? 0.575 -0.734 1.791 1.00 96.75 203 ILE A C 1
ATOM 1489 O O . ILE A 1 203 ? 1.666 -0.195 1.590 1.00 96.75 203 ILE A O 1
ATOM 1493 N N . THR A 1 204 ? 0.489 -2.015 2.117 1.00 97.56 204 THR A N 1
ATOM 1494 C CA . THR A 1 204 ? 1.614 -2.943 2.019 1.00 97.56 204 THR A CA 1
ATOM 1495 C C . THR A 1 204 ? 1.172 -4.189 1.277 1.00 97.56 204 THR A C 1
ATOM 1497 O O . THR A 1 204 ? 0.078 -4.684 1.516 1.00 97.56 204 THR A O 1
ATOM 1500 N N . ILE A 1 205 ? 1.998 -4.660 0.354 1.00 98.19 205 ILE A N 1
ATOM 1501 C CA . ILE A 1 205 ? 1.831 -5.934 -0.339 1.00 98.19 205 ILE A CA 1
ATOM 1502 C C . ILE A 1 205 ? 2.728 -6.951 0.343 1.00 98.19 205 ILE A C 1
ATOM 1504 O O . ILE A 1 205 ? 3.825 -6.609 0.792 1.00 98.19 205 ILE A O 1
ATOM 1508 N N . ASP A 1 206 ? 2.237 -8.176 0.450 1.00 98.00 206 ASP A N 1
ATOM 1509 C CA . ASP A 1 206 ? 2.978 -9.261 1.065 1.00 98.00 206 ASP A CA 1
ATOM 1510 C C . ASP A 1 206 ? 4.333 -9.501 0.373 1.00 98.00 206 ASP A C 1
ATOM 1512 O O . ASP A 1 206 ? 4.377 -9.693 -0.847 1.00 98.00 206 ASP A O 1
ATOM 1516 N N . PRO A 1 207 ? 5.449 -9.464 1.121 1.00 97.56 207 PRO A N 1
ATOM 1517 C CA . PRO A 1 207 ? 6.779 -9.604 0.548 1.00 97.56 207 PRO A CA 1
ATOM 1518 C C . PRO A 1 207 ? 7.079 -11.017 0.063 1.00 97.56 207 PRO A C 1
ATOM 1520 O O . PRO A 1 207 ? 7.920 -11.161 -0.818 1.00 97.56 207 PRO A O 1
ATOM 1523 N N . ASP A 1 208 ? 6.386 -12.037 0.567 1.00 96.81 208 ASP A N 1
ATOM 1524 C CA . ASP A 1 208 ? 6.614 -13.427 0.171 1.00 96.81 208 ASP A CA 1
ATOM 1525 C C . ASP A 1 208 ? 5.818 -13.802 -1.090 1.00 96.81 208 ASP A C 1
ATOM 1527 O O . ASP A 1 208 ? 5.925 -14.916 -1.606 1.00 96.81 208 ASP A O 1
ATOM 1531 N N . GLY A 1 209 ? 5.035 -12.858 -1.628 1.00 95.44 209 GLY A N 1
ATOM 1532 C CA . GLY A 1 209 ? 4.259 -13.038 -2.852 1.00 95.44 209 GLY A CA 1
ATOM 1533 C C . GLY A 1 209 ? 2.902 -13.693 -2.633 1.00 95.44 209 GLY A C 1
ATOM 1534 O O . GLY A 1 209 ? 2.228 -14.038 -3.608 1.00 95.44 209 GLY A O 1
ATOM 1535 N N . TYR A 1 210 ? 2.464 -13.852 -1.379 1.00 97.06 210 TYR A N 1
ATOM 1536 C CA . TYR A 1 210 ? 1.069 -14.186 -1.127 1.00 97.06 210 TYR A CA 1
ATOM 1537 C C . TYR A 1 210 ? 0.172 -13.066 -1.667 1.00 97.06 210 TYR A C 1
ATOM 1539 O O . TYR A 1 210 ? 0.536 -11.891 -1.610 1.00 97.06 210 TYR A O 1
ATOM 1547 N N . PRO A 1 211 ? -1.024 -13.385 -2.185 1.00 97.56 211 PRO A N 1
ATOM 1548 C CA . PRO A 1 211 ? -1.921 -12.392 -2.762 1.00 97.56 211 PRO A CA 1
ATOM 1549 C C . PRO A 1 211 ? -2.669 -11.615 -1.670 1.00 97.56 211 PRO A C 1
ATOM 1551 O O . PRO A 1 211 ? -3.903 -11.590 -1.630 1.00 97.56 211 PRO A O 1
ATOM 1554 N N . LEU A 1 212 ? -1.910 -11.015 -0.755 1.00 98.38 212 LEU A N 1
ATOM 1555 C CA . LEU A 1 212 ? -2.382 -10.296 0.412 1.00 98.38 212 LEU A CA 1
ATOM 1556 C C . LEU A 1 212 ? -1.922 -8.841 0.353 1.00 98.38 212 LEU A C 1
ATOM 1558 O O . LEU A 1 212 ? -0.767 -8.518 0.074 1.00 98.38 212 LEU A O 1
ATOM 1562 N N . LEU A 1 213 ? -2.871 -7.968 0.655 1.00 98.12 213 LEU A N 1
ATOM 1563 C CA . LEU A 1 213 ? -2.692 -6.545 0.848 1.00 98.12 213 LEU A CA 1
ATOM 1564 C C . LEU A 1 213 ? -3.044 -6.194 2.290 1.00 98.12 213 LEU A C 1
ATOM 1566 O O . LEU A 1 213 ? -4.038 -6.661 2.846 1.00 98.12 213 LEU A O 1
ATOM 1570 N N . TYR A 1 214 ? -2.255 -5.305 2.872 1.00 98.12 214 TYR A N 1
ATOM 1571 C CA . TYR A 1 214 ? -2.397 -4.825 4.234 1.00 98.12 214 TYR A CA 1
ATOM 1572 C C . TYR A 1 214 ? -2.660 -3.322 4.223 1.00 98.12 214 TYR A C 1
ATOM 1574 O O . TYR A 1 214 ? -1.942 -2.562 3.565 1.00 98.12 214 TYR A O 1
ATOM 1582 N N . THR A 1 215 ? -3.694 -2.872 4.932 1.00 97.19 215 THR A N 1
ATOM 1583 C CA . THR A 1 215 ? -4.029 -1.444 4.985 1.00 97.19 215 THR A CA 1
ATOM 1584 C C . THR A 1 215 ? -4.751 -1.053 6.268 1.00 97.19 215 THR A C 1
ATOM 1586 O O . THR A 1 215 ? -5.568 -1.806 6.792 1.00 97.19 215 THR A O 1
ATOM 1589 N N . GLY A 1 216 ? -4.445 0.136 6.780 1.00 95.50 216 GLY A N 1
ATOM 1590 C CA . GLY A 1 216 ? -5.114 0.742 7.926 1.00 95.50 216 GLY A CA 1
ATOM 1591 C C . GLY A 1 216 ? -6.143 1.781 7.494 1.00 95.50 216 GLY A C 1
ATOM 1592 O O . GLY A 1 216 ? -5.925 2.508 6.528 1.00 95.50 216 GLY A O 1
ATOM 1593 N N . SER A 1 217 ? -7.256 1.880 8.216 1.00 95.12 217 SER A N 1
ATOM 1594 C CA . SER A 1 217 ? -8.295 2.878 7.961 1.00 95.12 217 SER A CA 1
ATOM 1595 C C . SER A 1 217 ? -8.685 3.635 9.231 1.00 95.12 217 SER A C 1
ATOM 1597 O O . SER A 1 217 ? -8.472 3.180 10.359 1.00 95.12 217 SER A O 1
ATOM 1599 N N . ARG A 1 218 ? -9.316 4.798 9.041 1.00 94.56 218 ARG A N 1
ATOM 1600 C CA . ARG A 1 218 ? -10.082 5.490 10.087 1.00 94.56 218 ARG A CA 1
ATOM 1601 C C . ARG A 1 218 ? -11.391 4.789 10.447 1.00 94.56 218 ARG A C 1
ATOM 1603 O O . ARG A 1 218 ? -12.107 5.252 11.322 1.00 94.56 218 ARG A O 1
ATOM 1610 N N . ASP A 1 219 ? -11.716 3.665 9.810 1.00 95.56 219 ASP A N 1
ATOM 1611 C CA . ASP A 1 219 ? -12.860 2.831 10.197 1.00 95.56 219 ASP A CA 1
ATOM 1612 C C . ASP A 1 219 ? -12.616 2.001 11.474 1.00 95.56 219 ASP A C 1
ATOM 1614 O O . ASP A 1 219 ? -13.398 1.105 11.811 1.00 95.56 219 ASP A O 1
ATOM 1618 N N . ASN A 1 220 ? -11.532 2.326 12.183 1.00 94.44 220 ASN A N 1
ATOM 1619 C CA . ASN A 1 220 ? -11.004 1.693 13.382 1.00 94.44 220 ASN A CA 1
ATOM 1620 C C . ASN A 1 220 ? -10.378 0.320 13.156 1.00 94.44 220 ASN A C 1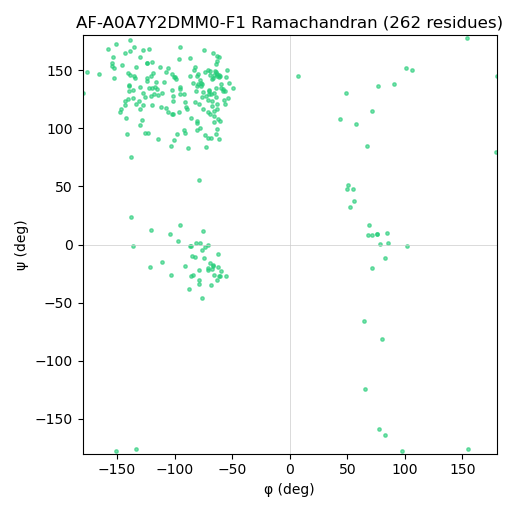
ATOM 1622 O O . ASN A 1 220 ? -10.043 -0.350 14.137 1.00 94.44 220 ASN A O 1
ATOM 1626 N N . ASN A 1 221 ? -10.199 -0.116 11.906 1.00 96.19 221 ASN A N 1
ATOM 1627 C CA . ASN A 1 221 ? -9.604 -1.408 11.609 1.00 96.19 221 ASN A CA 1
ATOM 1628 C C . ASN A 1 221 ? -8.310 -1.312 10.801 1.00 96.19 221 ASN A C 1
ATOM 1630 O O . ASN A 1 221 ? -8.112 -0.451 9.943 1.00 96.19 221 ASN A O 1
ATOM 1634 N N . TYR A 1 222 ? -7.438 -2.270 11.087 1.00 96.62 222 TYR A N 1
ATOM 1635 C CA . TYR A 1 222 ? -6.389 -2.707 10.186 1.00 96.62 222 TYR A CA 1
ATOM 1636 C C . TYR A 1 222 ? -6.897 -3.917 9.407 1.00 96.62 222 TYR A C 1
ATOM 1638 O O . TYR A 1 222 ? -7.505 -4.804 10.002 1.00 96.62 222 TYR A O 1
ATOM 1646 N N . HIS A 1 223 ? -6.675 -3.968 8.102 1.00 98.19 223 HIS A N 1
ATOM 1647 C CA . HIS A 1 223 ? -7.276 -4.935 7.193 1.00 98.19 223 HIS A CA 1
ATOM 1648 C C . HIS A 1 223 ? -6.198 -5.805 6.560 1.00 98.19 223 HIS A C 1
ATOM 1650 O O . HIS A 1 223 ? -5.191 -5.290 6.078 1.00 98.19 223 HIS A O 1
ATOM 1656 N N . VAL A 1 224 ? -6.462 -7.110 6.513 1.00 98.38 224 VAL A N 1
ATOM 1657 C CA . VAL A 1 224 ? -5.758 -8.061 5.648 1.00 98.38 224 VAL A CA 1
ATOM 1658 C C . VAL A 1 224 ? -6.730 -8.448 4.544 1.00 98.38 224 VAL A C 1
ATOM 1660 O O . VAL A 1 224 ? -7.810 -8.983 4.816 1.00 98.38 224 VAL A O 1
ATOM 1663 N N . VAL A 1 225 ? -6.371 -8.125 3.310 1.00 98.75 225 VAL A N 1
ATOM 1664 C CA . VAL A 1 225 ? -7.241 -8.177 2.137 1.00 98.75 225 VAL A CA 1
ATOM 1665 C C . VAL A 1 225 ? -6.635 -9.124 1.121 1.00 98.75 225 VAL A C 1
ATOM 1667 O O . VAL A 1 225 ? -5.478 -8.977 0.750 1.00 98.75 225 VAL A O 1
ATOM 1670 N N . ALA A 1 226 ? -7.414 -10.083 0.649 1.00 98.62 226 ALA A N 1
ATOM 1671 C CA . ALA A 1 226 ? -7.021 -10.923 -0.460 1.00 98.62 226 ALA A CA 1
ATOM 1672 C C . ALA A 1 226 ? -7.324 -10.251 -1.797 1.00 98.62 226 ALA A C 1
ATOM 1674 O O . ALA A 1 226 ? -8.396 -9.667 -1.977 1.00 98.62 226 ALA A O 1
ATOM 1675 N N . ILE A 1 227 ? -6.392 -10.383 -2.736 1.00 98.38 227 ILE A N 1
ATOM 1676 C CA . ILE A 1 227 ? -6.468 -9.792 -4.079 1.00 98.38 227 ILE A CA 1
ATOM 1677 C C . ILE A 1 227 ? -6.426 -10.845 -5.198 1.00 98.38 227 ILE A C 1
ATOM 1679 O O . ILE A 1 227 ? -6.259 -10.505 -6.359 1.00 98.38 227 ILE A O 1
ATOM 1683 N N . ASP A 1 228 ? -6.594 -12.126 -4.862 1.00 97.50 228 ASP A N 1
ATOM 1684 C CA . ASP A 1 228 ? -6.525 -13.273 -5.779 1.00 97.50 228 ASP A CA 1
ATOM 1685 C C . ASP A 1 228 ? -7.871 -13.762 -6.334 1.00 97.50 228 ASP A C 1
ATOM 1687 O O . ASP A 1 228 ? -7.962 -14.888 -6.830 1.00 97.50 228 ASP A O 1
ATOM 1691 N N . ARG A 1 229 ? -8.927 -12.964 -6.241 1.00 96.12 229 ARG A N 1
ATOM 1692 C CA . ARG A 1 229 ? -10.306 -13.375 -6.545 1.00 96.12 229 ARG A CA 1
ATOM 1693 C C . ARG A 1 229 ? -10.986 -12.315 -7.428 1.00 96.12 229 ARG A C 1
ATOM 1695 O O . ARG A 1 229 ? -10.302 -11.407 -7.870 1.00 96.12 229 ARG A O 1
ATOM 1702 N N . PRO A 1 230 ? -12.282 -12.419 -7.772 1.00 95.38 230 PRO A N 1
ATOM 1703 C CA . PRO A 1 230 ? -12.902 -11.437 -8.670 1.00 95.38 230 PRO A CA 1
ATOM 1704 C C . PRO A 1 230 ? -12.945 -10.000 -8.125 1.00 95.38 230 PRO A C 1
ATOM 1706 O O . PRO A 1 230 ? -12.904 -9.057 -8.908 1.00 95.38 230 PRO A O 1
ATOM 1709 N N . GLU A 1 231 ? -13.036 -9.836 -6.803 1.00 95.88 231 GLU A N 1
ATOM 1710 C CA . GLU A 1 231 ? -13.049 -8.540 -6.114 1.00 95.88 231 GLU A CA 1
ATOM 1711 C C . GLU A 1 231 ? -12.227 -8.635 -4.819 1.00 95.88 231 GLU A C 1
ATOM 1713 O O . GLU A 1 231 ? -12.213 -9.700 -4.194 1.00 95.88 231 GLU A O 1
ATOM 1718 N N . PRO A 1 232 ? -11.547 -7.568 -4.364 1.00 98.00 232 PRO A N 1
ATOM 1719 C CA . PRO A 1 232 ? -10.779 -7.635 -3.127 1.00 98.00 232 PRO A CA 1
ATOM 1720 C C . PRO A 1 232 ? -11.658 -7.985 -1.917 1.00 98.00 232 PRO A C 1
ATOM 1722 O O . PRO A 1 232 ? -12.711 -7.384 -1.700 1.00 98.00 232 PRO A O 1
ATOM 1725 N N . GLU A 1 233 ? -11.201 -8.907 -1.069 1.00 98.25 233 GLU A N 1
ATOM 172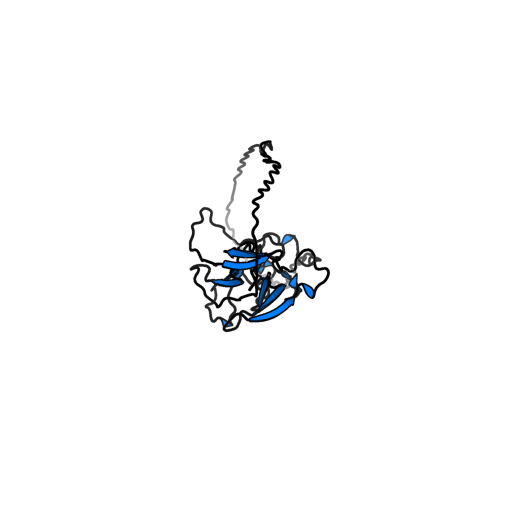6 C CA . GLU A 1 233 ? -11.974 -9.375 0.088 1.00 98.25 233 GLU A CA 1
ATOM 1727 C C . GLU A 1 233 ? -11.167 -9.283 1.378 1.00 98.25 233 GLU A C 1
ATOM 1729 O O . GLU A 1 233 ? -10.050 -9.784 1.469 1.00 98.25 233 GLU A O 1
ATOM 1734 N N . ALA A 1 234 ? -11.754 -8.695 2.420 1.00 98.44 234 ALA A N 1
ATOM 1735 C CA . ALA A 1 234 ? -11.148 -8.714 3.745 1.00 98.44 234 ALA A CA 1
ATOM 1736 C C . ALA A 1 234 ? -11.181 -10.132 4.326 1.00 98.44 234 ALA A C 1
ATOM 1738 O O . ALA A 1 234 ? -12.248 -10.617 4.699 1.00 98.44 234 ALA A O 1
ATOM 1739 N N . LEU A 1 235 ? -10.017 -10.760 4.474 1.00 98.50 235 LEU A N 1
ATOM 1740 C CA . LEU A 1 235 ? -9.896 -12.040 5.171 1.00 98.50 235 LEU A CA 1
ATOM 1741 C C . LEU A 1 235 ? -9.916 -11.856 6.686 1.00 98.50 235 LEU A C 1
ATOM 1743 O O . LEU A 1 235 ? -10.411 -12.708 7.424 1.00 98.50 235 LEU A O 1
ATOM 1747 N N . TRP A 1 236 ? -9.355 -10.743 7.159 1.00 98.31 236 TRP A N 1
ATOM 1748 C CA . TRP A 1 236 ? -9.244 -10.457 8.580 1.00 98.31 236 TRP A CA 1
ATOM 1749 C C . TRP A 1 236 ? -9.167 -8.956 8.863 1.00 98.31 236 TRP A C 1
ATOM 1751 O O . TRP A 1 236 ? -8.769 -8.163 8.006 1.00 98.31 236 TRP A O 1
ATOM 1761 N N . LYS A 1 237 ? -9.558 -8.571 10.084 1.00 97.69 237 LYS A N 1
ATOM 1762 C CA . LYS A 1 237 ? -9.496 -7.194 10.578 1.00 97.69 237 LYS A CA 1
ATOM 1763 C C . LYS A 1 237 ? -9.043 -7.130 12.041 1.00 97.69 237 LYS A C 1
ATOM 1765 O O . LYS A 1 237 ? -9.571 -7.872 12.870 1.00 97.69 237 LYS A O 1
ATOM 1770 N N . LEU A 1 238 ? -8.151 -6.192 12.372 1.00 95.62 238 LEU A N 1
ATOM 1771 C CA . LEU A 1 238 ? -7.798 -5.820 13.748 1.00 95.62 238 LEU A CA 1
ATOM 1772 C C . LEU A 1 238 ? -8.491 -4.525 14.141 1.00 95.62 238 LEU A C 1
ATOM 1774 O O . LEU A 1 238 ? -8.119 -3.460 13.653 1.00 95.62 238 LEU A O 1
ATOM 1778 N N . ASN A 1 239 ? -9.438 -4.580 15.071 1.00 95.31 239 ASN A N 1
ATOM 1779 C CA . ASN A 1 239 ? -10.012 -3.351 15.603 1.00 95.31 239 ASN A CA 1
ATOM 1780 C C . ASN A 1 239 ? -9.045 -2.674 16.592 1.00 95.31 239 ASN A C 1
ATOM 1782 O O . ASN A 1 239 ? -8.475 -3.341 17.456 1.00 95.31 239 ASN A O 1
ATOM 1786 N N . SER A 1 240 ? -8.908 -1.350 16.535 1.00 92.94 240 SER A N 1
ATOM 1787 C CA . SER A 1 240 ? -8.041 -0.568 17.432 1.00 92.94 240 SER A CA 1
ATOM 1788 C C . SER A 1 240 ? -8.440 -0.654 18.915 1.00 92.94 240 SER A C 1
ATOM 1790 O O . SER A 1 240 ? -7.605 -0.438 19.795 1.00 92.94 240 SER A O 1
ATOM 1792 N N . ASN A 1 241 ? -9.681 -1.057 19.220 1.00 91.25 241 ASN A N 1
ATOM 1793 C CA . ASN A 1 241 ? -10.139 -1.328 20.588 1.00 91.25 241 ASN A CA 1
ATOM 1794 C C . ASN A 1 241 ? -9.770 -2.733 21.104 1.00 91.25 241 ASN A C 1
ATOM 1796 O O . ASN A 1 241 ? -9.945 -3.015 22.292 1.00 91.25 241 ASN A O 1
ATOM 1800 N N . ALA A 1 242 ? -9.281 -3.626 20.235 1.00 92.56 242 ALA A N 1
ATOM 1801 C CA . ALA A 1 242 ? -8.855 -4.977 20.605 1.00 92.56 242 ALA A CA 1
ATOM 1802 C C . ALA A 1 242 ? -7.407 -5.029 21.127 1.00 92.56 242 ALA A C 1
ATOM 1804 O O . ALA A 1 242 ? -6.985 -6.048 21.674 1.00 92.56 242 ALA A O 1
ATOM 1805 N N . VAL A 1 243 ? -6.653 -3.935 20.992 1.00 87.38 243 VAL A N 1
ATOM 1806 C CA . VAL A 1 243 ? -5.264 -3.810 21.448 1.00 87.38 243 VAL A CA 1
ATOM 1807 C C . VAL A 1 243 ? -5.154 -2.816 22.601 1.00 87.38 243 VAL A C 1
ATOM 1809 O O . VAL A 1 243 ? -5.969 -1.906 22.741 1.00 87.38 243 VAL A O 1
ATOM 1812 N N . LYS A 1 244 ? -4.145 -2.987 23.462 1.00 85.88 244 LYS A N 1
ATOM 1813 C CA . LYS A 1 244 ? -3.842 -2.045 24.548 1.00 85.88 244 LYS A CA 1
ATOM 1814 C C . LYS A 1 244 ? -2.332 -1.827 24.688 1.00 85.88 244 LYS A C 1
ATOM 1816 O O . LYS A 1 244 ? -1.581 -2.788 24.543 1.00 85.88 244 LYS A O 1
ATOM 1821 N N . PRO A 1 245 ? -1.892 -0.610 25.061 1.00 84.50 245 PRO A N 1
ATOM 1822 C CA . PRO A 1 245 ? -2.712 0.584 25.281 1.00 84.50 245 PRO A CA 1
ATOM 1823 C C . PRO A 1 245 ? -3.041 1.306 23.963 1.00 84.50 245 PRO A C 1
ATOM 1825 O O . PRO A 1 245 ? -2.139 1.607 23.188 1.00 84.50 245 PRO A O 1
ATOM 1828 N N . THR A 1 246 ? -4.306 1.665 23.743 1.00 78.19 246 THR A N 1
ATOM 1829 C CA . THR A 1 246 ? -4.681 2.617 22.685 1.00 78.19 246 THR A CA 1
ATOM 1830 C C . THR A 1 246 ? -4.248 4.018 23.118 1.00 78.19 246 THR A C 1
ATOM 1832 O O . THR A 1 246 ? -4.550 4.446 24.237 1.00 78.19 246 THR A O 1
ATOM 1835 N N . LYS A 1 247 ? -3.505 4.731 22.266 1.00 73.25 247 LYS A N 1
ATOM 1836 C CA . LYS A 1 247 ? -3.036 6.096 22.541 1.00 73.25 247 LYS A CA 1
ATOM 1837 C C . LYS A 1 247 ? -3.673 7.075 21.564 1.00 73.25 247 LYS A C 1
ATOM 1839 O O . LYS A 1 247 ? -3.621 6.856 20.363 1.00 73.25 247 LYS A O 1
ATOM 1844 N N . TRP A 1 248 ? -4.172 8.187 22.100 1.00 73.19 248 TRP A N 1
ATOM 1845 C CA . TRP A 1 248 ? -4.711 9.343 21.371 1.00 73.19 248 TRP A CA 1
ATOM 1846 C C . TRP A 1 248 ? -5.978 9.088 20.546 1.00 73.19 248 TRP A C 1
ATOM 1848 O O . TRP A 1 248 ? -7.004 9.674 20.879 1.00 73.19 248 TRP A O 1
ATOM 1858 N N . ASN A 1 249 ? -5.906 8.267 19.497 1.00 78.69 249 ASN A N 1
ATOM 1859 C CA . ASN A 1 249 ? -6.980 8.064 18.526 1.00 78.69 249 ASN A CA 1
ATOM 1860 C C . ASN A 1 249 ? -7.124 6.579 18.137 1.00 78.69 249 ASN A C 1
ATOM 1862 O O . ASN A 1 249 ? -6.249 5.772 18.446 1.00 78.69 249 ASN A O 1
ATOM 1866 N N . ASP A 1 250 ? -8.230 6.230 17.482 1.00 85.06 250 ASP A N 1
ATOM 1867 C CA . ASP A 1 250 ? -8.573 4.881 17.013 1.00 85.06 250 ASP A CA 1
ATOM 1868 C C . ASP A 1 250 ? -8.237 4.623 15.528 1.00 85.06 250 ASP A C 1
ATOM 1870 O O . ASP A 1 250 ? -8.476 3.514 15.042 1.00 85.06 250 ASP A O 1
ATOM 1874 N N . ASP A 1 251 ? -7.621 5.605 14.856 1.00 88.19 251 ASP A N 1
ATOM 1875 C CA . ASP A 1 251 ? -7.130 5.539 13.473 1.00 88.19 251 ASP A CA 1
ATOM 1876 C C . ASP A 1 251 ? -5.942 4.569 13.303 1.00 88.19 251 ASP A C 1
ATOM 1878 O O . ASP A 1 251 ? -4.998 4.564 14.099 1.00 88.19 251 ASP A O 1
ATOM 1882 N N . TRP A 1 252 ? -5.912 3.854 12.175 1.00 91.88 252 TRP A N 1
ATOM 1883 C CA . TRP A 1 252 ? -4.715 3.158 11.695 1.00 91.88 252 TRP A CA 1
ATOM 1884 C C . TRP A 1 252 ? -4.010 3.961 10.595 1.00 91.88 252 TRP 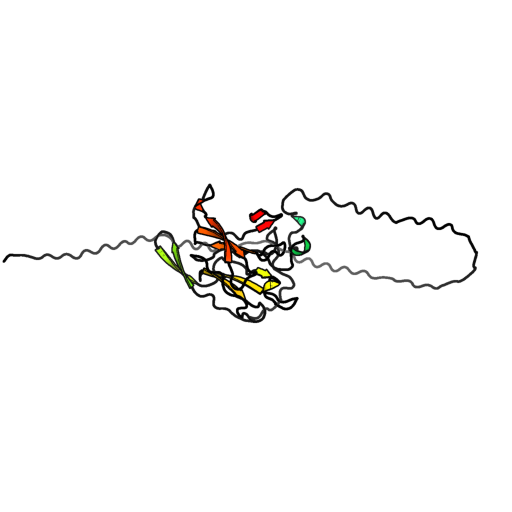A C 1
ATOM 1886 O O . TRP A 1 252 ? -4.284 3.798 9.409 1.00 91.88 252 TRP A O 1
ATOM 1896 N N . ASP A 1 253 ? -3.078 4.826 11.003 1.00 88.88 253 ASP A N 1
ATOM 1897 C CA . ASP A 1 253 ? -2.327 5.710 10.092 1.00 88.88 253 ASP A CA 1
ATOM 1898 C C . ASP A 1 253 ? -1.015 5.099 9.571 1.00 88.88 253 ASP A C 1
ATOM 1900 O O . ASP A 1 253 ? -0.436 5.582 8.598 1.00 88.88 253 ASP A O 1
ATOM 1904 N N . GLY A 1 254 ? -0.504 4.066 10.245 1.00 88.19 254 GLY A N 1
ATOM 1905 C CA . GLY A 1 254 ? 0.772 3.443 9.911 1.00 88.19 254 GLY A CA 1
ATOM 1906 C C . GLY A 1 254 ? 0.677 2.507 8.709 1.00 88.19 254 GLY A C 1
ATOM 1907 O O . GLY A 1 254 ? -0.276 1.743 8.570 1.00 88.19 254 GLY A O 1
ATOM 1908 N N . SER A 1 255 ? 1.710 2.517 7.870 1.00 91.94 255 SER A N 1
ATOM 1909 C CA . SER A 1 255 ? 1.938 1.456 6.886 1.00 91.94 255 SER A CA 1
ATOM 1910 C C . SER A 1 255 ? 2.494 0.230 7.586 1.00 91.94 255 SER A C 1
ATOM 1912 O O . SER A 1 255 ? 3.505 0.353 8.286 1.00 91.94 255 SER A O 1
ATOM 1914 N N . GLY A 1 256 ? 1.860 -0.922 7.373 1.00 93.56 256 GLY A N 1
ATOM 1915 C CA . GLY A 1 256 ? 2.333 -2.179 7.946 1.00 93.56 256 GLY A CA 1
ATOM 1916 C C . GLY A 1 256 ? 3.702 -2.568 7.420 1.00 93.56 256 GLY A C 1
ATOM 1917 O O . GLY A 1 256 ? 4.173 -2.072 6.393 1.00 93.56 256 GLY A O 1
ATOM 1918 N N . LEU A 1 257 ? 4.354 -3.463 8.139 1.00 95.69 257 LEU A N 1
ATOM 1919 C CA . LEU A 1 257 ? 5.562 -4.111 7.665 1.00 95.69 257 LEU A CA 1
ATOM 1920 C C . LEU A 1 257 ? 5.482 -5.597 7.986 1.00 95.69 257 LEU A C 1
ATOM 1922 O O . LEU A 1 257 ? 5.241 -5.959 9.131 1.00 95.69 257 LEU A O 1
ATOM 1926 N N . ILE A 1 258 ? 5.668 -6.438 6.973 1.00 96.56 258 ILE A N 1
ATOM 1927 C CA . ILE A 1 258 ? 5.683 -7.892 7.131 1.00 96.56 258 ILE A CA 1
ATOM 1928 C C . ILE A 1 258 ? 7.136 -8.353 7.136 1.00 96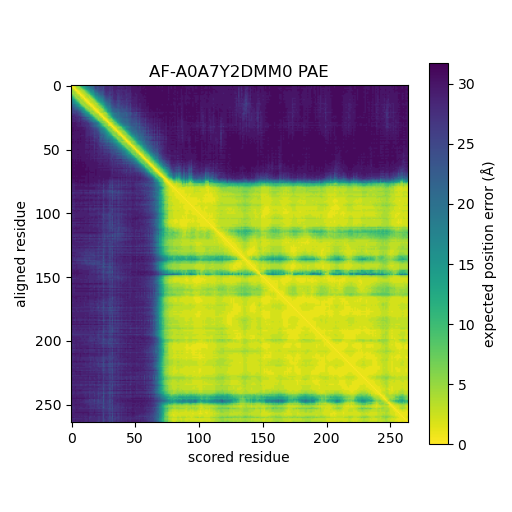.56 258 ILE A C 1
ATOM 1930 O O . ILE A 1 258 ? 7.863 -8.026 6.206 1.00 96.56 258 ILE A O 1
ATOM 1934 N N . ILE A 1 259 ? 7.584 -9.050 8.176 1.00 95.31 259 ILE A N 1
ATOM 1935 C CA . ILE A 1 259 ? 8.928 -9.646 8.246 1.00 95.31 259 ILE A CA 1
ATOM 1936 C C . ILE A 1 259 ? 8.790 -11.011 8.908 1.00 95.31 259 ILE A C 1
ATOM 1938 O O . ILE A 1 259 ? 8.272 -11.081 10.022 1.00 95.31 259 ILE A O 1
ATOM 1942 N N . ASP A 1 260 ? 9.268 -12.068 8.251 1.00 90.62 260 ASP A N 1
ATOM 1943 C CA . ASP A 1 260 ? 9.284 -13.438 8.780 1.00 90.62 260 ASP A CA 1
ATOM 1944 C C . ASP A 1 260 ? 7.919 -13.889 9.346 1.00 90.62 260 ASP A C 1
ATOM 1946 O O . ASP A 1 260 ? 7.841 -14.387 10.468 1.00 90.62 260 ASP A O 1
ATOM 1950 N N . ASP A 1 261 ? 6.832 -13.666 8.595 1.00 90.12 261 ASP A N 1
ATOM 1951 C CA . ASP A 1 261 ? 5.433 -13.929 8.988 1.00 90.12 261 ASP A CA 1
ATOM 1952 C C . ASP A 1 261 ? 4.859 -13.037 10.118 1.00 90.12 261 ASP A C 1
ATOM 1954 O O . ASP A 1 261 ? 3.740 -13.262 10.592 1.00 90.12 261 ASP A O 1
ATOM 1958 N N . TYR A 1 262 ? 5.576 -11.996 10.558 1.00 94.94 262 TYR A N 1
ATOM 1959 C CA . TYR A 1 262 ? 5.084 -11.030 11.548 1.00 94.94 262 TYR A CA 1
ATOM 1960 C C . TYR A 1 262 ? 4.648 -9.722 10.897 1.00 94.94 262 TYR A C 1
ATOM 1962 O O . TYR A 1 262 ? 5.398 -9.116 10.138 1.00 94.94 262 TYR A O 1
ATOM 1970 N N . LEU A 1 263 ? 3.464 -9.244 11.283 1.00 94.31 263 LEU A N 1
ATOM 1971 C CA . LEU A 1 263 ? 2.977 -7.899 10.983 1.00 94.31 263 LEU A CA 1
ATOM 1972 C C . LEU A 1 263 ? 3.379 -6.922 12.101 1.00 94.31 263 LEU A C 1
ATOM 1974 O O . LEU A 1 263 ? 3.005 -7.119 13.261 1.00 94.31 263 LEU A O 1
ATOM 1978 N N . PHE A 1 264 ? 4.097 -5.863 11.723 1.00 92.38 264 PHE A N 1
ATOM 1979 C CA . PHE A 1 264 ? 4.496 -4.724 12.558 1.00 92.38 264 PHE A CA 1
ATOM 1980 C C . PHE A 1 264 ? 3.722 -3.452 12.205 1.00 92.38 264 PHE A C 1
ATOM 1982 O O . PHE A 1 264 ? 3.464 -3.222 10.996 1.00 92.38 264 PHE A O 1
#

Nearest PDB structures (foldseek):
  2ynp-assembly1_A  TM=8.378E-01  e=4.892E-02  Saccharomyces cerevisiae
  3mkq-assembly1_E  TM=7.859E-01  e=5.793E-02  Saccharomyces cerevisiae YJM789
  8d30-assembly1_A  TM=7.922E-01  e=1.077E-01  Homo sapiens
  7uhy-assembly1_C-2  TM=7.491E-01  e=1.427E-01  Homo sapiens
  5nrl-assembly1_H  TM=5.613E-01  e=6.860E-02  Saccharomyces cerevisiae

Solvent-accessible surface area (backbone atoms only — not comparable to full-atom values): 16866 Å² total; per-residue (Å²): 134,81,87,81,85,89,85,88,85,90,81,90,80,88,82,90,81,90,78,80,91,78,83,81,81,88,75,86,80,90,81,89,82,78,88,78,88,78,88,87,85,86,86,88,84,90,84,88,82,85,91,85,86,87,82,93,76,92,69,93,72,83,84,76,84,75,76,81,79,79,76,73,81,71,75,77,79,71,92,68,96,68,61,74,85,54,54,59,43,58,30,40,84,78,72,30,51,70,48,32,32,29,51,39,20,25,97,76,51,51,16,85,83,76,87,80,71,94,76,78,74,87,85,67,85,76,87,61,50,55,30,70,44,74,53,97,92,41,79,40,81,41,59,33,44,77,63,9,81,44,65,23,34,34,59,66,42,78,72,71,70,67,63,90,88,48,54,35,27,34,36,27,14,20,46,14,29,34,44,32,22,30,75,86,70,56,46,78,74,49,60,57,39,74,53,88,22,32,21,32,10,14,31,18,46,45,45,86,60,55,49,39,37,35,40,19,16,56,55,28,30,35,37,38,26,36,60,56,59,95,52,50,40,75,78,45,72,48,48,43,85,79,51,82,86,70,65,101,63,54,58,28,55,60,46,52,45,77,56,96,94,39,82,87

Foldseek 3Di:
DDDDDDDDDDDDDDDDDDDDDDDDDPDDDDDDDDDDDDDDDDDDDDDDDDDDDDDDDDDDDDDPPPDPPPPPPPDPDDDDQDDPVCAQPAQVVVPFADWQFWQCRHPNSHYDDPDDDPDDDDQDDDFFAWDWDDDPNDIDIDGFQAQQHAWIKHDAAVLLVDDPPFIWTWTFFQVQWTFIARPRRRHGSAAIDGDPGGFQHHKGADRNRQQWIWGWALSQWTFTWGRNDRHIHTPDIDGLVNDPDRPDGSTDNYYWDATPNDID

pLDDT: mean 77.81, std 26.51, range [28.64, 98.75]